Protein AF-A0A137PC54-F1 (afdb_monomer)

Sequence (301 aa):
MGGNGGSGRGGCIQSGTFSGWRVQSANNGCTRRYFARGTTIPSWTAPEILDNYLNQRTRYDDIRQQVESTGHALVHTGIGGNNGDMSFMYSTNDPIFWLHHGFIDYIWWEWQQRHPSAANDYPSNPSNTRLATYNIPVSSTFDTRSSEYCYTYPRWTVNAPRIDASTPPSGALQAAGSPDSATTVNRAQSQGTSASNTPSTTASASESCPTGNADETMGCRKSRRALDVARLAPQVSRFPGFVGPDDRTTSNKIRVPDQVPDSYLQMNNISPAVALENYLQSAIIACKLNLLPNYKPLVNL

pLDDT: mean 81.03, std 22.59, range [24.95, 98.19]

Structure (mmCIF, N/CA/C/O backbone):
data_AF-A0A137PC54-F1
#
_entry.id   AF-A0A137PC54-F1
#
loop_
_atom_site.group_PDB
_atom_site.id
_atom_site.type_symbol
_atom_site.label_atom_id
_atom_site.label_alt_id
_atom_site.label_comp_id
_atom_site.label_asym_id
_atom_site.label_entity_id
_atom_site.label_seq_id
_atom_site.pdbx_PDB_ins_code
_atom_site.Cartn_x
_atom_site.Cartn_y
_atom_site.Cartn_z
_atom_site.occupancy
_atom_site.B_iso_or_equiv
_atom_site.auth_seq_id
_atom_site.auth_comp_id
_atom_site.auth_asym_id
_atom_site.auth_atom_id
_atom_site.pdbx_PDB_model_num
ATOM 1 N N . MET A 1 1 ? -17.701 -7.322 4.445 1.00 88.62 1 MET A N 1
ATOM 2 C CA . MET A 1 1 ? -16.478 -7.365 5.285 1.00 88.62 1 MET A CA 1
ATOM 3 C C . MET A 1 1 ? -16.704 -7.122 6.780 1.00 88.62 1 MET A C 1
ATOM 5 O O . MET A 1 1 ? -15.915 -7.646 7.556 1.00 88.62 1 MET A O 1
ATOM 9 N N . GLY A 1 2 ? -17.711 -6.343 7.206 1.00 89.44 2 GLY A N 1
ATOM 10 C CA . GLY A 1 2 ? -17.845 -5.916 8.612 1.00 89.44 2 GLY A CA 1
ATOM 11 C C . GLY A 1 2 ? -17.038 -4.650 8.918 1.00 89.44 2 GLY A C 1
ATOM 12 O O . GLY A 1 2 ? -16.143 -4.304 8.149 1.00 89.44 2 GLY A O 1
ATOM 13 N N . GLY A 1 3 ? -17.383 -3.945 9.997 1.00 92.00 3 GLY A N 1
ATOM 14 C CA . GLY A 1 3 ? -16.722 -2.698 10.409 1.00 92.00 3 GLY A CA 1
ATOM 15 C C . GLY A 1 3 ? -15.539 -2.914 11.357 1.00 92.00 3 GLY A C 1
ATOM 16 O O . GLY A 1 3 ? -14.929 -3.988 11.369 1.00 92.00 3 GLY A O 1
ATOM 17 N N . ASN A 1 4 ? -15.239 -1.892 12.167 1.00 94.62 4 ASN A N 1
ATOM 18 C CA . ASN A 1 4 ? -14.319 -2.030 13.294 1.00 94.62 4 ASN A CA 1
ATOM 19 C C . ASN A 1 4 ? -14.858 -3.047 14.320 1.00 94.62 4 ASN A C 1
ATOM 21 O O . ASN A 1 4 ? -16.067 -3.281 14.414 1.00 94.62 4 ASN A O 1
ATOM 25 N N . GLY A 1 5 ? -13.960 -3.644 15.098 1.00 93.19 5 GLY A N 1
ATOM 26 C CA . GLY A 1 5 ? -14.308 -4.622 16.119 1.00 93.19 5 GLY A CA 1
ATOM 27 C C . GLY A 1 5 ? -14.960 -4.020 17.366 1.00 93.19 5 GLY A C 1
ATOM 28 O O . GLY A 1 5 ? -14.999 -2.800 17.534 1.00 93.19 5 GLY A O 1
ATOM 29 N N . GLY A 1 6 ? -15.473 -4.883 18.248 1.00 88.12 6 GLY A N 1
ATOM 30 C CA . GLY A 1 6 ? -15.939 -4.514 19.595 1.00 88.12 6 GLY A CA 1
ATOM 31 C C . GLY A 1 6 ? -16.944 -3.361 19.616 1.00 88.12 6 GLY A C 1
ATOM 32 O O . GLY A 1 6 ? -16.731 -2.357 20.293 1.00 88.12 6 GLY A O 1
ATOM 33 N N . SER A 1 7 ? -18.013 -3.471 18.821 1.00 83.31 7 SER A N 1
ATOM 34 C CA . SER A 1 7 ? -19.036 -2.422 18.660 1.00 83.31 7 SER A CA 1
ATOM 35 C C . SER A 1 7 ? -18.467 -1.045 18.272 1.00 83.31 7 SER A C 1
ATOM 37 O O . SER A 1 7 ? -18.984 -0.008 18.680 1.00 83.31 7 SER A O 1
ATOM 39 N N . GLY A 1 8 ? -17.376 -1.025 17.498 1.00 83.06 8 GLY A N 1
ATOM 40 C CA . GLY A 1 8 ? -16.736 0.198 17.010 1.00 83.06 8 GLY A CA 1
ATOM 41 C C . GLY A 1 8 ? -15.581 0.720 17.868 1.00 83.06 8 GLY A C 1
ATOM 42 O O . GLY A 1 8 ? -14.956 1.702 17.480 1.00 83.06 8 GLY A O 1
ATOM 43 N N . ARG A 1 9 ? -15.274 0.081 19.005 1.00 86.69 9 ARG A N 1
ATOM 44 C CA . ARG A 1 9 ? -14.171 0.469 19.913 1.00 86.69 9 ARG A CA 1
ATOM 45 C C . ARG A 1 9 ? -12.913 -0.390 19.754 1.00 86.69 9 ARG A C 1
ATOM 47 O O . ARG A 1 9 ? -11.936 -0.196 20.471 1.00 86.69 9 ARG A O 1
ATOM 54 N N . GLY A 1 10 ? -12.943 -1.319 18.807 1.00 92.62 10 GLY A N 1
ATOM 55 C CA . GLY A 1 10 ? -11.917 -2.321 18.582 1.00 92.62 10 GLY A CA 1
ATOM 56 C C . GLY A 1 10 ? -12.170 -3.612 19.363 1.00 92.62 10 GLY A C 1
ATOM 57 O O . GLY A 1 10 ? -12.802 -3.612 20.418 1.00 92.62 10 GLY A O 1
ATOM 58 N N . GLY A 1 11 ? -11.718 -4.739 18.817 1.00 95.00 11 GLY A N 1
ATOM 59 C CA . GLY A 1 11 ? -11.938 -6.078 19.372 1.00 95.00 11 GLY A CA 1
ATOM 60 C C . GLY A 1 11 ? -12.408 -7.063 18.307 1.00 95.00 11 GLY A C 1
ATOM 61 O O . GLY A 1 11 ? -12.098 -6.889 17.132 1.00 95.00 11 GLY A O 1
ATOM 62 N N . CYS A 1 12 ? -13.161 -8.096 18.697 1.00 95.19 12 CYS A N 1
ATOM 63 C CA . CYS A 1 12 ? -13.694 -9.083 17.751 1.00 95.19 12 CYS A CA 1
ATOM 64 C C . CYS A 1 12 ? -14.548 -8.425 16.656 1.00 95.19 12 CYS A C 1
ATOM 66 O O . CYS A 1 12 ? -15.312 -7.498 16.944 1.00 95.19 12 CYS A O 1
ATOM 68 N N . ILE A 1 13 ? -14.497 -8.955 15.433 1.00 94.50 13 ILE A N 1
ATOM 69 C CA . ILE A 1 13 ? -15.456 -8.605 14.376 1.00 94.50 13 ILE A CA 1
ATOM 70 C C . ILE A 1 13 ? -16.856 -9.088 14.796 1.00 94.50 13 ILE A C 1
ATOM 72 O O . ILE A 1 13 ? -17.077 -10.277 15.017 1.00 94.50 13 ILE A O 1
ATOM 76 N N . GLN A 1 14 ? -17.802 -8.154 14.915 1.00 94.38 14 GLN A N 1
ATOM 77 C CA . GLN A 1 14 ? -19.161 -8.399 15.430 1.00 94.38 14 GLN A CA 1
ATOM 78 C C . GLN A 1 14 ? -20.271 -8.010 14.438 1.00 94.38 14 GLN A C 1
ATOM 80 O O . GLN A 1 14 ? -21.449 -8.027 14.785 1.00 94.38 14 GLN A O 1
ATOM 85 N N . SER A 1 15 ? -19.921 -7.624 13.209 1.00 92.94 15 SER A N 1
ATOM 86 C CA . SER A 1 15 ? -20.884 -7.172 12.200 1.00 92.94 15 SER A CA 1
ATOM 87 C C . SER A 1 15 ? -20.487 -7.592 10.785 1.00 92.94 15 SER A C 1
ATOM 89 O O . SER A 1 15 ? -19.324 -7.882 10.503 1.00 92.94 15 SER A O 1
ATOM 91 N N . GLY A 1 16 ? -21.469 -7.603 9.878 1.00 93.50 16 GLY A N 1
ATOM 92 C CA . GLY A 1 16 ? -21.292 -7.996 8.478 1.00 93.50 16 GLY A CA 1
ATOM 93 C C . GLY A 1 16 ? -21.030 -9.493 8.280 1.00 93.50 16 GLY A C 1
ATOM 94 O O . GLY A 1 16 ? -21.161 -10.295 9.198 1.00 93.50 16 GLY A O 1
ATOM 95 N N . THR A 1 17 ? -20.638 -9.857 7.057 1.00 95.25 17 THR A N 1
ATOM 96 C CA . THR A 1 17 ? -20.467 -11.250 6.594 1.00 95.25 17 THR A CA 1
ATOM 97 C C . THR A 1 17 ? -19.544 -12.108 7.464 1.00 95.25 17 THR A C 1
ATOM 99 O O . THR A 1 17 ? -19.751 -13.308 7.559 1.00 95.25 17 THR A O 1
ATOM 102 N N . PHE A 1 18 ? -18.540 -11.501 8.104 1.00 94.75 18 PHE A N 1
ATOM 103 C CA . PHE A 1 18 ? -17.536 -12.197 8.920 1.00 94.75 18 PHE A CA 1
ATOM 104 C C . PHE A 1 18 ? -17.738 -11.968 10.426 1.00 94.75 18 PHE A C 1
ATOM 106 O O . PHE A 1 18 ? -16.796 -12.068 11.210 1.00 94.75 18 PHE A O 1
ATOM 113 N N . SER A 1 19 ? -18.959 -11.620 10.843 1.00 94.62 19 SER A N 1
ATOM 114 C CA . SER A 1 19 ? -19.301 -11.527 12.263 1.00 94.62 19 SER A CA 1
ATOM 115 C C . SER A 1 19 ? -19.026 -12.855 12.970 1.00 94.62 19 SER A C 1
ATOM 117 O O . SER A 1 19 ? -19.444 -13.912 12.499 1.00 94.62 19 SER A O 1
ATOM 119 N N . GLY A 1 20 ? -18.308 -12.805 14.093 1.00 92.12 20 GLY A N 1
ATOM 120 C CA . GLY A 1 20 ? -17.962 -13.998 14.863 1.00 92.12 20 GLY A CA 1
ATOM 121 C C . GLY A 1 20 ? -16.910 -14.894 14.206 1.00 92.12 20 GLY A C 1
ATOM 122 O O . GLY A 1 20 ? -16.761 -16.032 14.639 1.00 92.12 20 GLY A O 1
ATOM 123 N N . TRP A 1 21 ? -16.178 -14.412 13.194 1.00 93.94 21 TRP A N 1
ATOM 124 C CA . TRP A 1 21 ? -15.091 -15.163 12.564 1.00 93.94 21 TRP A CA 1
ATOM 125 C C . TRP A 1 21 ? -14.005 -15.537 13.581 1.00 93.94 21 TRP A C 1
ATOM 127 O O . TRP A 1 21 ? -13.556 -14.701 14.375 1.00 93.94 21 TRP A O 1
ATOM 137 N N . ARG A 1 22 ? -13.600 -16.810 13.564 1.00 92.25 22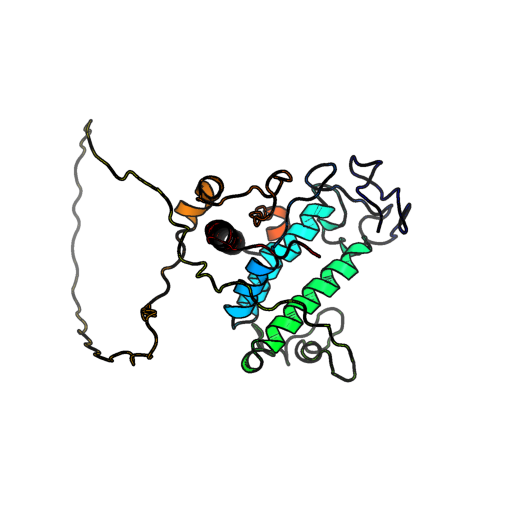 ARG A N 1
ATOM 138 C CA . ARG A 1 22 ? -12.607 -17.377 14.480 1.00 92.25 22 ARG A CA 1
ATOM 139 C C . ARG A 1 22 ? -11.547 -18.133 13.704 1.00 92.25 22 ARG A C 1
ATOM 141 O O . ARG A 1 22 ? -11.840 -18.779 12.704 1.00 92.25 22 ARG A O 1
ATOM 148 N N . VAL A 1 23 ? -10.339 -18.097 14.237 1.00 90.31 23 VAL A N 1
ATOM 149 C CA . VAL A 1 23 ? -9.154 -18.750 13.689 1.00 90.31 23 VAL A CA 1
ATOM 150 C C . VAL A 1 23 ? -8.546 -19.644 14.759 1.00 90.31 23 VAL A C 1
ATOM 152 O O . VAL A 1 23 ? -8.528 -19.294 15.939 1.00 90.31 23 VAL A O 1
ATOM 155 N N . GLN A 1 24 ? -8.083 -20.822 14.347 1.00 84.50 24 GLN A N 1
ATOM 156 C CA . GLN A 1 24 ? -7.480 -21.820 15.241 1.00 84.50 24 GLN A CA 1
ATOM 157 C C . GLN A 1 24 ? -5.943 -21.774 15.237 1.00 84.50 24 GLN A C 1
ATOM 159 O O . GLN A 1 24 ? -5.301 -22.550 15.938 1.00 84.50 24 GLN A O 1
ATOM 164 N N . SER A 1 25 ? -5.356 -20.894 14.426 1.00 80.00 25 SER A N 1
ATOM 165 C CA . SER A 1 25 ? -3.919 -20.764 14.192 1.00 80.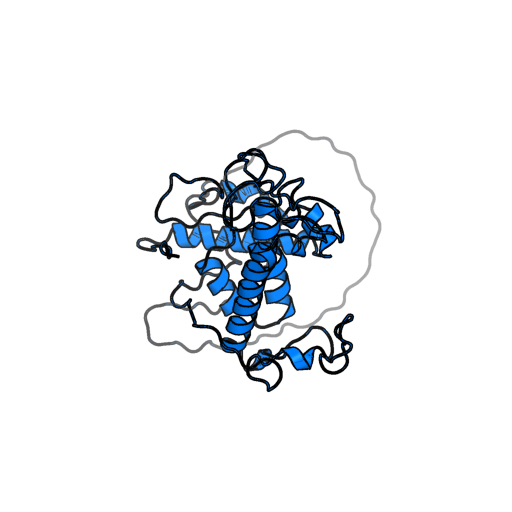00 25 SER A CA 1
ATOM 166 C C . SER A 1 25 ? -3.279 -19.747 15.160 1.00 80.00 25 SER A C 1
ATOM 168 O O . SER A 1 25 ? -3.586 -19.724 16.355 1.00 80.00 25 SER A O 1
ATOM 170 N N . ALA A 1 26 ? -2.346 -18.924 14.670 1.00 78.75 26 ALA A N 1
ATOM 171 C CA . ALA A 1 26 ? -1.710 -17.862 15.440 1.00 78.75 26 ALA A CA 1
ATOM 172 C C . ALA A 1 26 ? -2.759 -16.869 15.973 1.00 78.75 26 ALA A C 1
ATOM 174 O O . ALA A 1 26 ? -3.661 -16.468 15.243 1.00 78.75 26 ALA A O 1
ATOM 175 N N . ASN A 1 27 ? -2.634 -16.470 17.246 1.00 80.31 27 ASN A N 1
ATOM 176 C CA . ASN A 1 27 ? -3.634 -15.670 17.969 1.00 80.31 27 ASN A CA 1
ATOM 177 C C . ASN A 1 27 ? -5.033 -16.327 18.020 1.00 80.31 27 ASN A C 1
ATOM 179 O O . ASN A 1 27 ? -6.039 -15.701 17.689 1.00 80.31 27 ASN A O 1
ATOM 183 N N . ASN A 1 28 ? -5.082 -17.598 18.443 1.00 81.94 28 ASN A N 1
ATOM 184 C CA . ASN A 1 28 ? -6.308 -18.396 18.554 1.00 81.94 28 ASN A CA 1
ATOM 185 C C . ASN A 1 28 ? -7.445 -17.623 19.251 1.00 81.94 28 ASN A C 1
ATOM 187 O O . ASN A 1 28 ? -7.301 -17.130 20.375 1.00 81.94 28 ASN A O 1
ATOM 191 N N . GLY A 1 29 ? -8.589 -17.515 18.577 1.00 90.31 29 GLY A N 1
ATOM 192 C CA . GLY A 1 29 ? -9.723 -16.740 19.058 1.00 90.31 29 GLY A CA 1
ATOM 193 C C . GLY A 1 29 ? -10.556 -16.146 17.933 1.00 90.31 29 GLY A C 1
ATOM 194 O O . GLY A 1 29 ? -10.597 -16.664 16.821 1.00 90.31 29 GLY A O 1
ATOM 195 N N . CYS A 1 30 ? -11.279 -15.072 18.253 1.00 92.94 30 CYS A N 1
ATOM 196 C CA . CYS A 1 30 ? -11.929 -14.255 17.235 1.00 92.94 30 CYS A CA 1
ATOM 197 C C . CYS A 1 30 ? -10.880 -13.395 16.518 1.00 92.94 30 CYS A C 1
ATOM 199 O O . CYS A 1 30 ? -9.952 -12.898 17.159 1.00 92.94 30 CYS A O 1
ATOM 201 N N . THR A 1 31 ? -11.078 -13.142 15.230 1.00 94.75 31 THR A N 1
ATOM 202 C CA . THR A 1 31 ? -10.292 -12.124 14.524 1.00 94.75 31 THR A CA 1
ATOM 203 C C . THR A 1 31 ? -10.663 -10.741 15.022 1.00 94.75 31 THR A C 1
ATOM 205 O O . THR A 1 31 ? -11.851 -10.423 15.187 1.00 94.75 31 THR A O 1
ATOM 208 N N . ARG A 1 32 ? -9.644 -9.910 15.261 1.00 94.88 32 ARG A N 1
ATOM 209 C CA . ARG A 1 32 ? -9.820 -8.580 15.841 1.00 94.88 32 ARG A CA 1
ATOM 210 C C . ARG A 1 32 ? -9.446 -7.466 14.876 1.00 94.88 32 ARG A C 1
ATOM 212 O O . ARG A 1 32 ? -8.421 -7.529 14.207 1.00 94.88 32 ARG A O 1
ATOM 219 N N . ARG A 1 33 ? -10.245 -6.400 14.882 1.00 96.44 33 ARG A N 1
ATOM 220 C CA . ARG A 1 33 ? -9.940 -5.123 14.220 1.00 96.44 33 ARG A CA 1
ATOM 221 C C . ARG A 1 33 ? -9.892 -4.021 15.259 1.00 96.44 33 ARG A C 1
ATOM 223 O O . ARG A 1 33 ? -10.728 -4.008 16.161 1.00 96.44 33 ARG A O 1
ATOM 230 N N . TYR A 1 34 ? -8.930 -3.120 15.116 1.00 96.31 34 TYR A N 1
ATOM 231 C CA . TYR A 1 34 ? -8.799 -1.915 15.926 1.00 96.31 34 TYR A CA 1
ATOM 232 C C . TYR A 1 34 ? -8.424 -0.785 14.984 1.00 96.31 34 TYR A C 1
ATOM 234 O O . TYR A 1 34 ? -7.252 -0.476 14.828 1.00 96.31 34 TYR A O 1
ATOM 242 N N . PHE A 1 35 ? -9.414 -0.185 14.332 1.00 95.69 35 PHE A N 1
ATOM 243 C CA . PHE A 1 35 ? -9.144 0.918 13.416 1.00 95.69 35 PHE A CA 1
ATOM 244 C C . PHE A 1 35 ? -8.287 1.993 14.096 1.00 95.69 35 PHE A C 1
ATOM 246 O O . PHE A 1 35 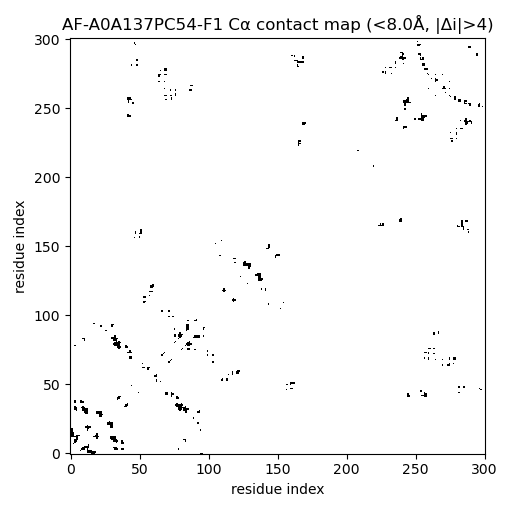? -8.587 2.416 15.216 1.00 95.69 35 PHE A O 1
ATOM 253 N N . ALA A 1 36 ? -7.215 2.425 13.428 1.00 93.50 36 ALA A N 1
ATOM 254 C CA . ALA A 1 36 ? -6.176 3.265 14.027 1.00 93.50 36 ALA A CA 1
ATOM 255 C C . ALA A 1 36 ? -6.694 4.618 14.547 1.00 93.50 36 ALA A C 1
ATOM 257 O O . ALA A 1 36 ? -6.078 5.217 15.428 1.00 93.50 36 ALA A O 1
ATOM 258 N N . ARG A 1 37 ? -7.845 5.090 14.048 1.00 90.12 37 ARG A N 1
ATOM 259 C CA . ARG A 1 37 ? -8.527 6.310 14.511 1.00 90.12 37 ARG A CA 1
ATOM 260 C C . ARG A 1 37 ? -9.849 6.012 15.227 1.00 90.12 37 ARG A C 1
ATOM 262 O O . ARG A 1 37 ? -10.778 6.815 15.204 1.00 90.12 37 ARG A O 1
ATOM 269 N N . GLY A 1 38 ? -9.953 4.850 15.870 1.00 87.50 38 GLY A N 1
ATOM 270 C CA . GLY A 1 38 ? -11.111 4.440 16.664 1.00 87.50 38 GLY A CA 1
ATOM 271 C C . GLY A 1 38 ? -12.296 4.022 15.799 1.00 87.50 38 GLY A C 1
ATOM 272 O O . GLY A 1 38 ? -12.608 2.842 15.718 1.00 87.50 38 GLY A O 1
ATOM 273 N N . THR A 1 39 ? -12.961 4.960 15.131 1.00 87.00 39 THR A N 1
ATOM 274 C CA . THR A 1 39 ? -14.103 4.663 14.244 1.00 87.00 39 THR A CA 1
ATOM 275 C C . THR A 1 39 ? -13.735 4.683 12.765 1.00 87.00 39 THR A C 1
ATOM 277 O O . THR A 1 39 ? -14.484 4.157 11.942 1.00 87.00 39 THR A O 1
ATOM 280 N N . THR A 1 40 ? -12.579 5.247 12.420 1.00 89.56 40 THR A N 1
ATOM 281 C CA . THR A 1 40 ? -12.098 5.384 11.043 1.00 89.56 40 THR A CA 1
ATOM 282 C C . THR A 1 40 ? -10.651 4.923 10.909 1.00 89.56 40 THR A C 1
ATOM 284 O O . THR A 1 40 ? -9.932 4.729 11.890 1.00 89.56 40 THR A O 1
ATOM 287 N N . ILE A 1 41 ? -10.230 4.734 9.664 1.00 91.81 41 ILE A N 1
ATOM 288 C CA . ILE A 1 41 ? -8.838 4.487 9.288 1.00 91.81 41 ILE A CA 1
ATOM 289 C C . ILE A 1 41 ? -8.264 5.756 8.634 1.00 91.81 41 ILE A C 1
ATOM 291 O O . ILE A 1 41 ? -9.037 6.505 8.013 1.00 91.81 41 ILE A O 1
ATOM 295 N N . PRO A 1 42 ? -6.953 6.030 8.770 1.00 90.38 42 PRO A N 1
ATOM 296 C CA . PRO A 1 42 ? -6.309 7.154 8.096 1.00 90.38 42 PRO A CA 1
ATOM 297 C C . PRO A 1 42 ? -6.294 6.941 6.579 1.00 90.38 42 PRO A C 1
ATOM 299 O O . PRO A 1 42 ? -6.548 5.841 6.086 1.00 90.38 42 PRO A O 1
ATOM 302 N N . SER A 1 43 ? -6.006 7.994 5.813 1.00 89.62 43 SER A N 1
ATOM 303 C CA . SER A 1 43 ? -5.789 7.824 4.375 1.00 89.62 43 SER A CA 1
ATOM 304 C C . SER A 1 43 ? -4.509 7.046 4.093 1.00 89.62 43 SER A C 1
ATOM 306 O O . SER A 1 43 ? -3.448 7.368 4.630 1.00 89.62 43 SER A O 1
ATOM 308 N N . TRP A 1 44 ? -4.603 6.081 3.188 1.00 89.19 44 TRP A N 1
ATOM 309 C CA . TRP A 1 44 ? -3.459 5.414 2.575 1.00 89.19 44 TRP A CA 1
ATOM 310 C C . TRP A 1 44 ? -3.016 6.146 1.296 1.00 89.19 44 TRP A C 1
ATOM 312 O O . TRP A 1 44 ? -3.425 7.278 1.031 1.00 89.19 44 TRP A O 1
ATOM 322 N N . THR A 1 45 ? -2.173 5.504 0.490 1.00 89.81 45 THR A N 1
ATOM 323 C CA . THR A 1 45 ? -1.629 6.064 -0.753 1.00 89.81 45 THR A CA 1
ATOM 324 C C . THR A 1 45 ? -2.727 6.407 -1.759 1.00 89.81 45 THR A C 1
ATOM 326 O O . THR A 1 45 ? -3.468 5.533 -2.206 1.00 89.81 45 THR A O 1
ATOM 329 N N . ALA A 1 46 ? -2.815 7.681 -2.145 1.00 89.62 46 ALA A N 1
ATOM 330 C CA . ALA A 1 46 ? -3.730 8.113 -3.194 1.00 89.62 46 ALA A CA 1
ATOM 331 C C . ALA A 1 46 ? -3.325 7.537 -4.567 1.00 89.62 46 ALA A C 1
ATOM 333 O O . ALA A 1 46 ? -2.122 7.391 -4.826 1.00 89.62 46 ALA A O 1
ATOM 334 N N . PRO A 1 47 ? -4.291 7.255 -5.462 1.00 88.44 47 PRO A N 1
ATOM 335 C CA . PRO A 1 47 ? -4.034 6.749 -6.810 1.00 88.44 47 PRO A CA 1
ATOM 336 C C . PRO A 1 47 ? -2.951 7.503 -7.576 1.00 88.44 47 PRO A C 1
ATOM 338 O O . PRO A 1 47 ? -2.147 6.902 -8.276 1.00 88.44 47 PRO A O 1
ATOM 341 N N . GLU A 1 48 ? -2.901 8.820 -7.427 1.00 88.06 48 GLU A N 1
ATOM 342 C CA . GLU A 1 48 ? -2.022 9.687 -8.207 1.00 88.06 48 GLU A CA 1
ATOM 343 C C . GLU A 1 48 ? -0.596 9.706 -7.666 1.00 88.06 48 GLU A C 1
ATOM 345 O O . GLU A 1 48 ? 0.362 9.840 -8.428 1.00 88.06 48 GLU A O 1
ATOM 350 N N . ILE A 1 49 ? -0.444 9.492 -6.358 1.00 89.94 49 ILE A N 1
ATOM 351 C CA . ILE A 1 49 ? 0.856 9.243 -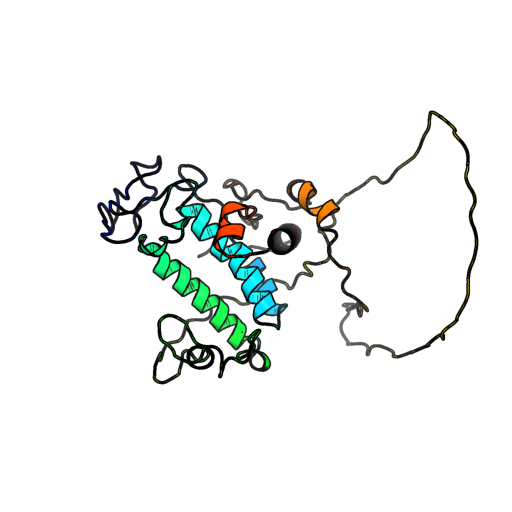5.734 1.00 89.94 49 ILE A CA 1
ATOM 352 C C . ILE A 1 49 ? 1.390 7.889 -6.217 1.00 89.94 49 ILE A C 1
ATOM 354 O O . ILE A 1 49 ? 2.539 7.785 -6.644 1.00 89.94 49 ILE A O 1
ATOM 358 N N . LEU A 1 50 ? 0.541 6.859 -6.204 1.00 90.00 50 LEU A N 1
ATOM 359 C CA . LEU A 1 50 ? 0.901 5.525 -6.673 1.00 90.00 50 LEU A CA 1
ATOM 360 C C . LEU A 1 50 ? 1.258 5.516 -8.168 1.00 90.00 50 LEU A C 1
ATOM 362 O O . LEU A 1 50 ? 2.277 4.944 -8.546 1.00 90.00 50 LEU A O 1
ATOM 366 N N . ASP A 1 51 ? 0.474 6.192 -9.009 1.00 89.38 51 ASP A N 1
ATOM 367 C CA . ASP A 1 51 ? 0.742 6.331 -10.443 1.00 89.38 51 ASP A CA 1
ATOM 368 C C . ASP A 1 51 ? 2.100 6.997 -10.705 1.00 89.38 51 ASP A C 1
ATOM 370 O O . ASP A 1 51 ? 2.868 6.559 -11.566 1.00 89.38 51 ASP A O 1
ATOM 374 N N . ASN A 1 52 ? 2.442 8.016 -9.913 1.00 89.12 52 ASN A N 1
ATOM 375 C CA . ASN A 1 52 ? 3.743 8.664 -9.983 1.00 89.12 52 ASN A CA 1
ATOM 376 C C . ASN A 1 52 ? 4.891 7.679 -9.708 1.00 89.12 52 ASN A C 1
ATOM 378 O O . ASN A 1 52 ? 5.859 7.639 -10.471 1.00 89.12 52 ASN A O 1
ATOM 382 N N . TYR A 1 53 ? 4.762 6.846 -8.673 1.00 89.38 53 TYR A N 1
ATOM 383 C CA . TYR A 1 53 ? 5.757 5.829 -8.332 1.00 89.38 53 TYR A CA 1
ATOM 384 C C . TYR A 1 53 ? 5.880 4.741 -9.387 1.00 89.38 53 TYR A C 1
ATOM 386 O O . TYR A 1 53 ? 6.993 4.453 -9.836 1.00 89.38 53 TYR A O 1
ATOM 394 N N . LEU A 1 54 ? 4.744 4.209 -9.841 1.00 90.38 54 LEU A N 1
ATOM 395 C CA . LEU A 1 54 ? 4.678 3.220 -10.910 1.00 90.38 54 LEU A CA 1
ATOM 396 C C . LEU A 1 54 ? 5.354 3.716 -12.189 1.00 90.38 54 LEU A C 1
ATOM 398 O O . LEU A 1 54 ? 5.912 2.918 -12.926 1.00 90.38 54 LEU A O 1
ATOM 402 N N . ASN A 1 55 ? 5.346 5.023 -12.454 1.00 88.19 55 ASN A N 1
ATOM 403 C CA . ASN A 1 55 ? 5.953 5.614 -13.645 1.00 88.19 55 ASN A CA 1
ATOM 404 C C . ASN A 1 55 ? 7.447 5.952 -13.515 1.00 88.19 55 ASN A C 1
ATOM 406 O O . ASN A 1 55 ? 8.119 6.097 -14.538 1.00 88.19 55 ASN A O 1
ATOM 410 N N . GLN A 1 56 ? 7.961 6.153 -12.298 1.00 84.12 56 GLN A N 1
ATOM 411 C CA . GLN A 1 56 ? 9.324 6.656 -12.071 1.00 84.12 56 GLN A CA 1
ATOM 412 C C . GLN A 1 56 ? 10.327 5.588 -11.639 1.00 84.12 56 GLN A C 1
ATOM 414 O O . GLN A 1 56 ? 11.528 5.783 -11.839 1.00 84.12 56 GLN A O 1
ATOM 419 N N . ARG A 1 57 ? 9.863 4.503 -11.013 1.00 83.88 57 ARG A N 1
ATOM 420 C CA . ARG A 1 57 ? 10.722 3.445 -10.476 1.00 83.88 57 ARG A CA 1
ATOM 421 C C . ARG A 1 57 ? 10.840 2.315 -11.494 1.00 83.88 57 ARG A C 1
ATOM 423 O O . ARG A 1 57 ? 9.850 1.663 -11.801 1.00 83.88 57 ARG A O 1
ATOM 430 N N . THR A 1 58 ? 12.042 2.083 -12.014 1.00 88.56 58 THR A N 1
ATOM 431 C CA . THR A 1 58 ? 12.310 1.043 -13.026 1.00 88.56 58 THR A CA 1
ATOM 432 C C . THR A 1 58 ? 12.997 -0.196 -12.455 1.00 88.56 58 THR A C 1
ATOM 434 O O . THR A 1 58 ? 13.223 -1.147 -13.192 1.00 88.56 58 THR A O 1
ATOM 437 N N . ARG A 1 59 ? 13.330 -0.196 -11.159 1.00 94.31 59 ARG A N 1
ATOM 438 C CA . ARG A 1 59 ? 13.874 -1.353 -10.442 1.00 94.31 59 ARG A CA 1
ATOM 439 C C . ARG A 1 59 ? 12.814 -1.932 -9.518 1.00 94.31 59 ARG A C 1
ATOM 441 O O . ARG A 1 59 ? 12.121 -1.173 -8.836 1.00 94.31 59 ARG A O 1
ATOM 448 N N . TYR A 1 60 ? 12.738 -3.256 -9.451 1.00 94.38 60 TYR A N 1
ATOM 449 C CA . TYR A 1 60 ? 11.803 -3.976 -8.592 1.00 94.38 60 TYR A CA 1
ATOM 450 C C . TYR A 1 60 ? 11.970 -3.579 -7.125 1.00 94.38 60 TYR A C 1
ATOM 452 O O . TYR A 1 60 ? 10.989 -3.298 -6.444 1.00 94.38 60 TYR A O 1
ATOM 460 N N . ASP A 1 61 ? 13.208 -3.502 -6.630 1.00 93.12 61 ASP A N 1
ATOM 461 C CA . ASP A 1 61 ? 13.423 -3.208 -5.211 1.00 93.12 61 ASP A CA 1
ATOM 462 C C . ASP A 1 61 ? 12.979 -1.786 -4.829 1.00 93.12 61 ASP A C 1
ATOM 464 O O . ASP A 1 61 ? 12.471 -1.580 -3.729 1.00 93.12 61 ASP A O 1
ATOM 468 N N . ASP A 1 62 ? 13.070 -0.825 -5.755 1.00 92.44 62 ASP A N 1
ATOM 469 C CA . ASP A 1 62 ? 12.599 0.543 -5.522 1.00 92.44 62 ASP A CA 1
ATOM 470 C C . ASP A 1 62 ? 11.067 0.592 -5.395 1.00 92.44 62 ASP A C 1
ATOM 472 O O . ASP A 1 62 ? 10.540 1.226 -4.478 1.00 92.44 62 ASP A O 1
ATOM 476 N N . ILE A 1 63 ? 10.337 -0.070 -6.307 1.00 93.31 63 ILE A N 1
ATOM 477 C CA . ILE A 1 63 ? 8.867 -0.106 -6.245 1.00 93.31 63 ILE A CA 1
ATOM 478 C C . ILE A 1 63 ? 8.383 -0.961 -5.070 1.00 93.31 63 ILE A C 1
ATOM 480 O O . ILE A 1 63 ? 7.447 -0.558 -4.382 1.00 93.31 63 ILE A O 1
ATOM 484 N N . ARG A 1 64 ? 9.059 -2.078 -4.772 1.00 94.12 64 ARG A N 1
ATOM 485 C CA . ARG A 1 64 ? 8.773 -2.927 -3.611 1.00 94.12 64 ARG A CA 1
ATOM 486 C C . ARG A 1 64 ? 8.880 -2.115 -2.329 1.00 94.12 64 ARG A C 1
ATOM 488 O O . ARG A 1 64 ? 7.904 -2.024 -1.597 1.00 94.12 64 ARG A O 1
ATOM 495 N N . GLN A 1 65 ? 10.029 -1.485 -2.068 1.00 92.56 65 GLN A N 1
ATOM 496 C CA . GLN A 1 65 ? 10.226 -0.684 -0.855 1.00 92.56 65 GLN A CA 1
ATOM 497 C C . GLN A 1 65 ? 9.175 0.430 -0.732 1.00 92.56 65 GLN A C 1
ATOM 499 O O . GLN A 1 65 ? 8.644 0.653 0.355 1.00 92.56 65 GLN A O 1
ATOM 504 N N . GLN A 1 66 ? 8.835 1.086 -1.845 1.00 92.75 66 GLN A N 1
ATOM 505 C CA . GLN A 1 66 ? 7.822 2.136 -1.885 1.00 92.75 66 GLN A CA 1
ATOM 506 C C . GLN A 1 66 ? 6.415 1.630 -1.542 1.00 92.75 66 GLN A C 1
ATOM 508 O O . GLN A 1 66 ? 5.719 2.263 -0.746 1.00 92.75 66 GLN A O 1
ATOM 513 N N . VAL A 1 67 ? 5.969 0.525 -2.141 1.00 94.62 67 VAL A N 1
ATOM 514 C CA . VAL A 1 67 ? 4.632 -0.045 -1.903 1.00 94.62 67 VAL A CA 1
ATOM 515 C C . VAL A 1 67 ? 4.533 -0.600 -0.482 1.00 94.62 67 VAL A C 1
ATOM 517 O O . VAL A 1 67 ? 3.568 -0.299 0.225 1.00 94.62 67 VAL A O 1
ATOM 520 N N . GLU A 1 68 ? 5.567 -1.321 -0.044 1.00 94.88 68 GLU A N 1
ATOM 521 C CA . GLU A 1 68 ? 5.674 -1.931 1.282 1.00 94.88 68 GLU A CA 1
ATOM 522 C C . GLU A 1 68 ? 5.595 -0.895 2.406 1.00 94.88 68 GLU A C 1
ATOM 524 O O . GLU A 1 68 ? 4.843 -1.072 3.362 1.00 94.88 68 GLU A O 1
ATOM 529 N N . SER A 1 69 ? 6.310 0.228 2.275 1.00 92.94 69 SER A N 1
ATOM 530 C CA . SER A 1 69 ? 6.335 1.289 3.287 1.00 92.94 69 SER A CA 1
ATOM 531 C C . SER A 1 69 ? 5.250 2.356 3.099 1.00 92.94 69 SER A C 1
ATOM 533 O O . SER A 1 69 ? 5.348 3.424 3.703 1.00 92.94 69 SER A O 1
ATOM 535 N N . THR A 1 70 ? 4.263 2.136 2.224 1.00 91.19 70 THR A N 1
ATOM 536 C CA . THR A 1 70 ? 3.128 3.057 2.051 1.00 91.19 70 THR A CA 1
ATOM 537 C C . THR A 1 70 ? 1.804 2.304 2.009 1.00 91.19 70 THR A C 1
ATOM 539 O O . THR A 1 70 ? 1.261 1.980 3.059 1.00 91.19 70 THR A O 1
ATOM 542 N N . GLY A 1 71 ? 1.268 2.011 0.824 1.00 91.12 71 GLY A N 1
ATOM 543 C CA . GLY A 1 71 ? -0.079 1.474 0.647 1.00 91.12 71 GLY A CA 1
ATOM 544 C C . GLY A 1 71 ? -0.283 0.127 1.334 1.00 91.12 71 GLY A C 1
ATOM 545 O O . GLY A 1 71 ? -1.364 -0.110 1.863 1.00 91.12 71 GLY A O 1
ATOM 546 N N . HIS A 1 72 ? 0.753 -0.713 1.389 1.00 96.69 72 HIS A N 1
ATOM 547 C CA . HIS A 1 72 ? 0.7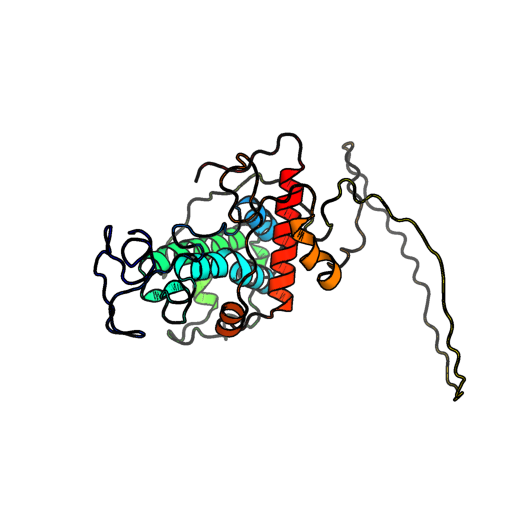23 -1.970 2.134 1.00 96.69 72 HIS A CA 1
ATOM 548 C C . HIS A 1 72 ? 0.646 -1.713 3.648 1.00 96.69 72 HIS A C 1
ATOM 550 O O . HIS A 1 72 ? -0.370 -1.981 4.294 1.00 96.69 72 HIS A O 1
ATOM 556 N N . ALA A 1 73 ? 1.677 -1.075 4.208 1.00 95.69 73 ALA A N 1
ATOM 557 C CA . ALA A 1 73 ? 1.756 -0.789 5.637 1.00 95.69 73 ALA A CA 1
ATOM 558 C C . ALA A 1 73 ? 0.566 -0.003 6.200 1.00 95.69 73 ALA A C 1
ATOM 560 O O . ALA A 1 73 ? 0.078 -0.305 7.291 1.00 95.69 73 ALA A O 1
ATOM 561 N N . LEU A 1 74 ? 0.090 1.016 5.485 1.00 95.12 74 LEU A N 1
ATOM 562 C CA . LEU A 1 74 ? -0.962 1.910 5.972 1.00 95.12 74 LEU A CA 1
ATOM 563 C C . LEU A 1 74 ? -2.335 1.239 6.007 1.00 95.12 74 LEU A C 1
ATOM 565 O O . LEU A 1 74 ? -3.148 1.574 6.864 1.00 95.12 74 LEU A O 1
ATOM 569 N N . VAL A 1 75 ? -2.598 0.266 5.132 1.00 96.50 75 VAL A N 1
ATOM 570 C CA . VAL A 1 75 ? -3.828 -0.535 5.205 1.00 96.50 75 VAL A CA 1
ATOM 571 C C . VAL A 1 75 ? -3.751 -1.504 6.383 1.00 96.50 75 VAL A C 1
ATOM 573 O O . VAL A 1 75 ? -4.683 -1.555 7.190 1.00 96.50 75 VAL A O 1
ATOM 576 N N . HIS A 1 76 ? -2.627 -2.215 6.522 1.00 97.81 76 HIS A N 1
ATOM 577 C CA . HIS A 1 76 ? -2.382 -3.124 7.641 1.00 97.81 76 HIS A CA 1
ATOM 578 C C . HIS A 1 76 ? -2.551 -2.428 8.992 1.00 97.81 76 HIS A C 1
ATOM 580 O O . HIS A 1 76 ? -3.398 -2.811 9.804 1.00 97.81 76 HIS A O 1
ATOM 586 N N . THR A 1 77 ? -1.805 -1.347 9.196 1.00 96.06 77 THR A N 1
ATOM 587 C CA . THR A 1 77 ? -1.822 -0.578 10.445 1.00 96.06 77 THR A CA 1
ATOM 588 C C . THR A 1 77 ? -3.089 0.253 10.607 1.00 96.06 77 THR A C 1
ATOM 590 O O . THR A 1 77 ? -3.555 0.434 11.728 1.00 96.06 77 THR A O 1
ATOM 593 N N . GLY A 1 78 ? -3.713 0.701 9.517 1.00 95.94 78 GLY A N 1
ATOM 594 C CA . GLY A 1 78 ? -4.984 1.417 9.557 1.00 95.94 78 GLY A CA 1
ATOM 595 C C . GLY A 1 78 ? -6.128 0.550 10.081 1.00 95.94 78 GLY A C 1
ATOM 596 O O . GLY A 1 78 ? -6.890 1.002 10.934 1.00 95.94 78 GLY A O 1
ATOM 597 N N . ILE A 1 79 ? -6.235 -0.698 9.615 1.00 96.94 79 ILE A N 1
ATOM 598 C CA . ILE A 1 79 ? -7.286 -1.644 10.029 1.00 96.94 79 ILE A CA 1
ATOM 599 C C . ILE A 1 79 ? -6.951 -2.308 11.370 1.00 96.94 79 ILE A C 1
ATOM 601 O O . ILE A 1 79 ? -7.830 -2.491 12.221 1.00 96.94 79 ILE A O 1
ATOM 605 N N . GLY A 1 80 ? -5.693 -2.710 11.543 1.00 96.00 80 GLY A N 1
ATOM 606 C CA . GLY A 1 80 ? -5.234 -3.435 12.720 1.00 96.00 80 GLY A CA 1
ATOM 607 C C . GLY A 1 80 ? -4.968 -2.532 13.918 1.00 96.00 80 GLY A C 1
ATOM 608 O O . GLY A 1 80 ? -5.134 -2.980 15.047 1.00 96.00 80 GLY A O 1
ATOM 609 N N . GLY A 1 81 ? -4.583 -1.271 13.708 1.00 94.81 81 GLY A N 1
ATOM 610 C CA . GLY A 1 81 ? -4.180 -0.347 14.769 1.00 94.81 81 GLY A CA 1
ATOM 611 C C . GLY A 1 81 ? -3.242 -1.009 15.771 1.00 94.81 81 GLY A C 1
ATOM 612 O O . GLY A 1 81 ? -2.340 -1.752 15.393 1.00 94.81 81 GLY A O 1
ATOM 613 N N . ASN A 1 82 ? -3.470 -0.771 17.060 1.00 91.38 82 ASN A N 1
ATOM 614 C CA . ASN A 1 82 ? -2.543 -1.239 18.091 1.00 91.38 82 ASN A CA 1
ATOM 615 C C . ASN A 1 82 ? -2.695 -2.728 18.444 1.00 91.38 82 ASN A C 1
ATOM 617 O O . ASN A 1 82 ? -1.748 -3.308 18.958 1.00 91.38 82 ASN A O 1
ATOM 621 N N . ASN A 1 83 ? -3.870 -3.334 18.229 1.00 93.00 83 ASN A N 1
ATOM 622 C CA . ASN A 1 83 ? -4.221 -4.642 18.815 1.00 93.00 83 ASN A CA 1
ATOM 623 C C . ASN A 1 83 ? -5.021 -5.571 17.880 1.00 93.00 83 ASN A C 1
ATOM 625 O O . ASN A 1 83 ? -5.534 -6.603 18.313 1.00 93.00 83 ASN A O 1
ATOM 629 N N . GLY A 1 84 ? -5.209 -5.186 16.622 1.00 94.94 84 GLY A N 1
ATOM 630 C CA . GLY A 1 84 ? -5.951 -5.948 15.623 1.00 94.94 84 GLY A CA 1
ATOM 631 C C . GLY A 1 84 ? -5.029 -6.779 14.748 1.00 94.94 84 GLY A C 1
ATOM 632 O O . GLY A 1 84 ? -3.891 -6.395 14.489 1.00 94.94 84 GLY A O 1
ATOM 633 N N . ASP A 1 85 ? -5.550 -7.899 14.259 1.00 95.75 85 ASP A N 1
ATOM 634 C CA . ASP A 1 85 ? -4.772 -8.941 13.593 1.00 95.75 85 ASP A CA 1
ATOM 635 C C . ASP A 1 85 ? -4.007 -8.412 12.372 1.00 95.75 85 ASP A C 1
ATOM 637 O O . ASP A 1 85 ? -2.852 -8.778 12.171 1.00 95.75 85 ASP A O 1
ATOM 641 N N . MET A 1 86 ? -4.600 -7.475 11.618 1.00 96.56 86 MET A N 1
ATOM 642 C CA . MET A 1 86 ? -3.976 -6.852 10.443 1.00 96.56 86 MET A CA 1
ATOM 643 C C . MET A 1 86 ? -2.641 -6.139 10.727 1.00 96.56 86 MET A C 1
ATOM 645 O O . MET A 1 86 ? -1.879 -5.951 9.786 1.00 96.56 86 MET A O 1
ATOM 649 N N . SER A 1 87 ? -2.311 -5.787 11.974 1.00 95.88 87 SER A N 1
ATOM 650 C CA . SER A 1 87 ? -1.037 -5.131 12.321 1.00 95.88 87 SER A CA 1
ATOM 651 C C . SER A 1 87 ? 0.103 -6.098 12.664 1.00 95.88 87 SER A C 1
ATOM 653 O O . SER A 1 87 ? 1.215 -5.644 12.930 1.00 95.88 87 SER A O 1
ATOM 655 N N . PHE A 1 88 ? -0.147 -7.411 12.691 1.00 93.38 88 PHE A N 1
ATOM 656 C CA . PHE A 1 88 ? 0.812 -8.414 13.165 1.00 93.38 88 PHE A CA 1
ATOM 657 C C . PHE A 1 88 ? 1.115 -9.481 12.103 1.00 93.38 88 PHE A C 1
ATOM 659 O O . PHE A 1 88 ? 0.476 -9.549 11.056 1.00 93.38 88 PHE A O 1
ATOM 666 N N . MET A 1 89 ? 2.054 -10.385 12.409 1.00 91.38 89 MET A N 1
ATOM 667 C CA . MET A 1 89 ? 2.459 -11.507 11.539 1.00 91.38 89 MET A CA 1
ATOM 668 C C . MET A 1 89 ? 1.344 -12.531 11.252 1.00 91.38 89 MET A C 1
ATOM 670 O O . MET A 1 89 ? 1.541 -13.466 10.482 1.00 91.38 89 MET A O 1
ATOM 674 N N . TYR A 1 90 ? 0.185 -12.376 11.886 1.00 93.50 90 TYR A N 1
ATOM 675 C CA . TYR A 1 90 ? -1.011 -13.191 11.689 1.00 93.50 90 TYR A CA 1
ATOM 676 C C . TYR A 1 90 ? -2.149 -12.390 11.036 1.00 93.50 90 TYR A C 1
ATOM 678 O O . TYR A 1 90 ? -3.323 -12.702 11.216 1.00 93.50 90 TYR A O 1
ATOM 686 N N . SER A 1 91 ? -1.813 -11.359 10.256 1.00 95.94 91 SER A N 1
ATOM 687 C CA . SER A 1 91 ? -2.766 -10.528 9.506 1.00 95.94 91 SER A CA 1
ATOM 688 C C . SER A 1 91 ? -3.683 -11.325 8.577 1.00 95.94 91 SER A C 1
ATOM 690 O O . SER A 1 91 ? -4.841 -10.953 8.399 1.00 95.94 91 SER A O 1
ATOM 692 N N . THR A 1 92 ? -3.220 -12.475 8.084 1.00 95.19 92 THR A N 1
ATOM 693 C CA . THR A 1 92 ? -3.999 -13.451 7.301 1.00 95.19 92 THR A CA 1
ATOM 694 C C . THR A 1 92 ? -5.237 -13.991 8.021 1.00 95.19 92 THR A C 1
ATOM 696 O O . THR A 1 92 ? -6.134 -14.523 7.364 1.00 95.19 92 THR A O 1
ATOM 699 N N . ASN A 1 93 ? -5.325 -13.844 9.348 1.00 95.44 93 ASN A N 1
ATOM 700 C CA . ASN A 1 93 ? -6.520 -14.189 10.113 1.00 95.44 93 ASN A CA 1
ATOM 701 C C . ASN A 1 93 ? -7.735 -13.342 9.710 1.00 95.44 93 ASN A C 1
ATOM 703 O O . ASN A 1 93 ? -8.867 -13.817 9.817 1.00 95.44 93 ASN A O 1
ATOM 707 N N . ASP A 1 94 ? -7.519 -12.097 9.273 1.00 96.44 94 ASP A N 1
ATOM 708 C CA . ASP A 1 94 ? -8.584 -11.216 8.809 1.00 96.44 94 ASP A CA 1
ATOM 709 C C . ASP A 1 94 ? -8.884 -11.462 7.323 1.00 96.44 94 ASP A C 1
ATOM 711 O O . ASP A 1 94 ? -8.010 -11.249 6.484 1.00 96.44 94 ASP A O 1
ATOM 715 N N . PRO A 1 95 ? -10.123 -11.834 6.943 1.00 95.25 95 PRO A N 1
ATOM 716 C CA . PRO A 1 95 ? -10.476 -12.065 5.543 1.00 95.25 95 PRO A CA 1
ATOM 717 C C . PRO A 1 95 ? -10.194 -10.883 4.599 1.00 95.25 95 PRO A C 1
ATOM 719 O O . PRO A 1 95 ? -10.065 -11.091 3.394 1.00 95.25 95 PRO A O 1
ATOM 722 N N . ILE A 1 96 ? -10.093 -9.646 5.108 1.00 96.69 96 ILE A N 1
ATOM 723 C CA . ILE A 1 96 ? -9.737 -8.478 4.283 1.00 96.69 96 ILE A CA 1
ATOM 724 C C . ILE A 1 96 ? -8.291 -8.508 3.780 1.00 96.69 96 ILE A C 1
ATOM 726 O O . ILE A 1 96 ? -8.004 -7.876 2.764 1.00 96.69 96 ILE A O 1
ATOM 730 N N . PHE A 1 97 ? -7.414 -9.276 4.432 1.00 97.62 97 PHE A N 1
ATOM 731 C CA . PHE A 1 97 ? -6.029 -9.494 4.023 1.00 97.62 97 PHE A CA 1
ATOM 732 C C . PHE A 1 97 ? -5.928 -9.882 2.546 1.00 97.62 97 PHE A C 1
ATOM 734 O O . PHE A 1 97 ? -5.150 -9.302 1.795 1.00 97.62 97 PHE A O 1
ATOM 741 N N . TRP A 1 98 ? -6.765 -10.821 2.105 1.00 97.44 98 TRP A N 1
ATOM 742 C CA . TRP A 1 98 ? -6.709 -11.358 0.746 1.00 97.44 98 TRP A CA 1
ATOM 743 C C . TRP A 1 98 ? -7.144 -10.339 -0.308 1.00 97.44 98 TRP A C 1
ATOM 745 O O . TRP A 1 98 ? -6.564 -10.288 -1.388 1.00 97.44 98 TRP A O 1
ATOM 755 N N . LEU A 1 99 ? -8.114 -9.477 0.016 1.00 96.75 99 LEU A N 1
ATOM 756 C CA . LEU A 1 99 ? -8.499 -8.368 -0.863 1.00 9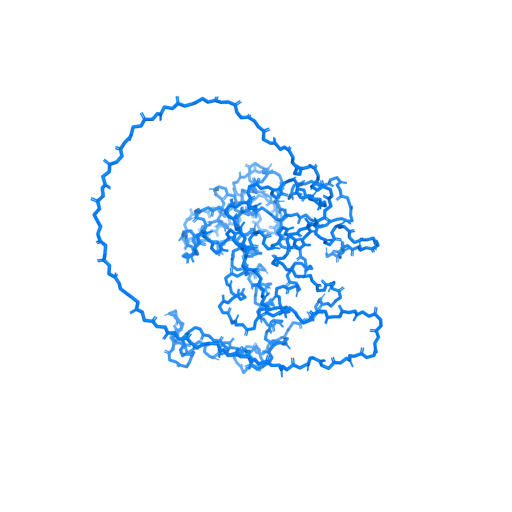6.75 99 LEU A CA 1
ATOM 757 C C . LEU A 1 99 ? -7.389 -7.319 -0.940 1.00 96.75 99 LEU A C 1
ATOM 759 O O . LEU A 1 99 ? -7.091 -6.813 -2.020 1.00 96.75 99 LEU A O 1
ATOM 763 N N . HIS A 1 100 ? -6.761 -7.019 0.197 1.00 97.19 100 HIS A N 1
ATOM 764 C CA . HIS A 1 100 ? -5.634 -6.102 0.246 1.00 97.19 100 HIS A CA 1
ATOM 765 C C . HIS A 1 100 ? -4.460 -6.611 -0.600 1.00 97.19 100 HIS A C 1
ATOM 767 O O . HIS A 1 100 ? -4.000 -5.893 -1.485 1.00 97.19 100 HIS A O 1
ATOM 773 N N . HIS A 1 101 ? -4.031 -7.860 -0.405 1.00 98.19 101 HIS A N 1
ATOM 774 C CA . HIS A 1 101 ? -2.928 -8.443 -1.168 1.00 98.19 101 HIS A CA 1
ATOM 775 C C . HIS A 1 101 ? -3.270 -8.703 -2.635 1.00 98.19 101 HIS A C 1
ATOM 777 O O . HIS A 1 101 ? -2.382 -8.591 -3.470 1.00 98.19 101 HIS A O 1
ATOM 783 N N . GLY A 1 102 ? -4.539 -8.943 -2.981 1.00 97.50 102 GLY A N 1
ATOM 784 C CA . GLY A 1 102 ? -4.972 -8.938 -4.380 1.00 97.50 102 GLY A CA 1
ATOM 785 C C . GLY A 1 102 ? -4.759 -7.575 -5.048 1.00 97.50 102 GLY A C 1
ATOM 786 O O . GLY A 1 102 ? -4.402 -7.507 -6.220 1.00 97.50 102 GLY A O 1
ATOM 787 N N . PHE A 1 103 ? -4.914 -6.477 -4.302 1.00 95.25 103 PHE A N 1
ATOM 788 C CA . PHE A 1 103 ? -4.581 -5.145 -4.803 1.00 95.25 103 PHE A CA 1
ATOM 789 C C . PHE A 1 103 ? -3.068 -4.872 -4.813 1.00 95.25 103 PHE A C 1
ATOM 791 O O . PHE A 1 103 ? -2.585 -4.191 -5.710 1.00 95.25 103 PHE A O 1
ATOM 798 N N . ILE A 1 104 ? -2.295 -5.418 -3.869 1.00 97.00 104 ILE A N 1
ATOM 799 C CA . ILE A 1 104 ? -0.824 -5.346 -3.928 1.00 97.00 104 ILE A CA 1
ATOM 800 C C . ILE A 1 104 ? -0.288 -6.088 -5.161 1.00 97.00 104 ILE A C 1
ATOM 802 O O . ILE A 1 104 ? 0.550 -5.541 -5.877 1.00 97.00 104 ILE A O 1
ATOM 806 N N . ASP A 1 105 ? -0.817 -7.276 -5.459 1.00 97.44 105 ASP A N 1
ATOM 807 C CA . ASP A 1 105 ? -0.477 -8.031 -6.669 1.00 97.44 105 ASP A CA 1
ATOM 808 C C . ASP A 1 105 ? -0.847 -7.255 -7.936 1.00 97.44 105 ASP A C 1
ATOM 810 O O . ASP A 1 105 ? -0.023 -7.096 -8.834 1.00 97.44 105 ASP A O 1
ATOM 814 N N . TYR A 1 106 ? -2.038 -6.648 -7.961 1.00 95.25 106 TYR A N 1
ATOM 815 C CA . TYR A 1 106 ? -2.432 -5.734 -9.031 1.00 95.25 106 TYR A CA 1
ATOM 816 C C . TYR A 1 106 ? -1.388 -4.626 -9.270 1.00 95.25 106 TYR A C 1
ATOM 818 O O . TYR A 1 106 ? -1.056 -4.317 -10.416 1.00 95.25 106 TYR A O 1
ATOM 826 N N . ILE A 1 107 ? -0.884 -3.993 -8.203 1.00 94.56 107 ILE A N 1
ATOM 827 C CA . ILE A 1 107 ? 0.093 -2.899 -8.308 1.00 94.56 107 ILE A CA 1
ATOM 828 C C . ILE A 1 107 ? 1.388 -3.404 -8.942 1.00 94.56 107 ILE A C 1
ATOM 830 O O . ILE A 1 107 ? 1.953 -2.732 -9.810 1.00 94.56 107 ILE A O 1
ATOM 834 N N . TRP A 1 108 ? 1.850 -4.582 -8.525 1.00 95.94 108 TRP A N 1
ATOM 835 C CA . TRP A 1 108 ? 3.029 -5.208 -9.105 1.00 95.94 108 TRP A CA 1
ATOM 836 C C . TRP A 1 108 ? 2.811 -5.562 -10.580 1.00 95.94 108 TRP A C 1
ATOM 838 O O . TRP A 1 108 ? 3.633 -5.197 -11.423 1.00 95.94 108 TRP A O 1
ATOM 848 N N . TRP A 1 109 ? 1.666 -6.158 -10.910 1.00 95.62 109 TRP A N 1
ATOM 849 C CA . TRP A 1 109 ? 1.281 -6.463 -12.283 1.00 95.62 109 TRP A CA 1
ATOM 850 C C . TRP A 1 109 ? 1.269 -5.207 -13.169 1.00 95.62 109 TRP A C 1
ATOM 852 O O . TRP A 1 109 ? 1.868 -5.202 -14.246 1.00 95.62 109 TRP A O 1
ATOM 862 N N . GLU A 1 110 ? 0.662 -4.105 -12.714 1.00 93.88 110 GLU A N 1
ATOM 863 C CA . GLU A 1 110 ? 0.673 -2.827 -13.441 1.00 93.88 110 GLU A CA 1
ATOM 864 C C . GLU A 1 110 ? 2.084 -2.284 -13.656 1.00 93.88 110 GLU A C 1
ATOM 866 O O . GLU A 1 110 ? 2.392 -1.777 -14.738 1.00 93.88 110 GLU A O 1
ATOM 871 N N . TRP A 1 111 ? 2.955 -2.394 -12.651 1.00 94.62 111 TRP A N 1
ATOM 872 C CA . TRP A 1 111 ? 4.354 -2.003 -12.785 1.00 94.62 111 TRP A CA 1
ATOM 873 C C . TRP A 1 111 ? 5.052 -2.805 -13.892 1.00 94.62 111 TRP A C 1
ATOM 875 O O . TRP A 1 111 ? 5.688 -2.208 -14.764 1.00 94.62 111 TRP A O 1
ATOM 885 N N . GLN A 1 112 ? 4.858 -4.127 -13.934 1.00 95.31 112 GLN A N 1
ATOM 886 C CA . GLN A 1 112 ? 5.395 -4.976 -15.003 1.00 95.31 112 GLN A CA 1
ATOM 887 C C . GLN A 1 112 ? 4.850 -4.570 -16.381 1.00 95.31 112 GLN A C 1
ATOM 889 O O . GLN A 1 112 ? 5.604 -4.527 -17.353 1.00 95.31 112 GLN A O 1
ATOM 894 N N . GLN A 1 113 ? 3.562 -4.208 -16.474 1.00 92.94 113 GLN A N 1
ATOM 895 C CA . GLN A 1 113 ? 2.969 -3.740 -17.734 1.00 92.94 113 GLN A CA 1
ATOM 896 C C . GLN A 1 113 ? 3.546 -2.393 -18.202 1.00 92.94 113 GLN A C 1
ATOM 898 O O . GLN A 1 113 ? 3.567 -2.120 -19.402 1.00 92.94 113 GLN A O 1
ATOM 903 N N . ARG A 1 114 ? 3.966 -1.522 -17.276 1.00 91.44 114 ARG A N 1
ATOM 904 C CA . ARG A 1 114 ? 4.562 -0.209 -17.585 1.00 91.44 114 ARG A CA 1
ATOM 905 C C . ARG A 1 114 ? 6.051 -0.303 -17.916 1.00 91.44 114 ARG A C 1
ATOM 907 O O . ARG A 1 114 ? 6.545 0.523 -18.680 1.00 91.44 114 ARG A O 1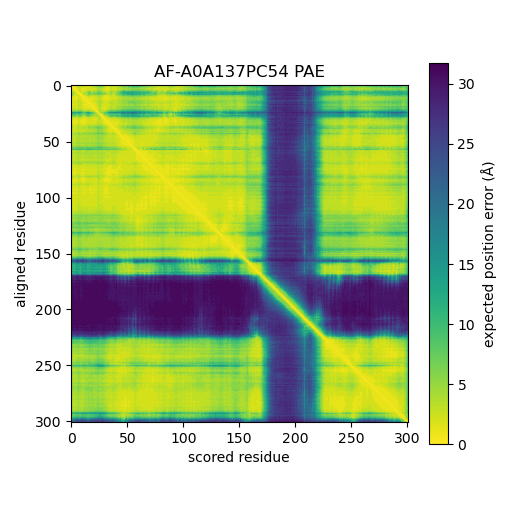
ATOM 914 N N . HIS A 1 115 ? 6.741 -1.312 -17.384 1.00 93.69 115 HIS A N 1
ATOM 915 C CA . HIS A 1 115 ? 8.182 -1.522 -17.553 1.00 93.69 115 HIS A CA 1
ATOM 916 C C . HIS A 1 115 ? 8.489 -2.936 -18.058 1.00 93.69 115 HIS A C 1
ATOM 918 O O . HIS A 1 115 ? 9.131 -3.712 -17.351 1.00 93.69 115 HIS A O 1
ATOM 924 N N . PRO A 1 116 ? 8.092 -3.296 -19.292 1.00 94.50 116 PRO A N 1
ATOM 925 C CA . PRO A 1 116 ? 8.247 -4.661 -19.800 1.00 94.50 116 PRO A CA 1
ATOM 926 C C . PRO A 1 116 ? 9.705 -5.147 -19.803 1.00 94.50 116 PRO A C 1
ATOM 928 O O . PRO A 1 116 ? 9.962 -6.320 -19.555 1.00 94.50 116 PRO A O 1
ATOM 931 N N . SER A 1 117 ? 10.678 -4.251 -20.011 1.00 94.75 117 SER A N 1
ATOM 932 C CA . SER A 1 117 ? 12.108 -4.589 -19.948 1.00 94.75 117 SER A CA 1
ATOM 933 C C . SER A 1 117 ? 12.613 -4.899 -18.534 1.00 94.75 117 SER A C 1
ATOM 935 O O . SER A 1 117 ? 13.668 -5.506 -18.393 1.00 94.75 117 SER A O 1
ATOM 937 N N . ALA A 1 118 ? 11.889 -4.465 -17.500 1.00 94.50 118 ALA A N 1
ATOM 938 C CA . ALA A 1 118 ? 12.208 -4.690 -16.093 1.00 94.50 118 ALA A CA 1
ATOM 939 C C . ALA A 1 118 ? 11.207 -5.632 -15.405 1.00 94.50 118 ALA A C 1
ATOM 941 O O . ALA A 1 118 ? 11.335 -5.876 -14.213 1.00 94.50 118 ALA A O 1
ATOM 942 N N . ALA A 1 119 ? 10.232 -6.194 -16.128 1.00 94.12 119 ALA A N 1
ATOM 943 C CA . ALA A 1 119 ? 9.153 -6.995 -15.543 1.00 94.12 119 ALA A CA 1
ATOM 944 C C . ALA A 1 119 ? 9.644 -8.216 -14.739 1.00 94.12 119 ALA A C 1
ATOM 946 O O . ALA A 1 119 ? 8.944 -8.669 -13.835 1.00 94.12 119 ALA A O 1
ATOM 947 N N . ASN A 1 120 ? 10.852 -8.702 -15.050 1.00 94.56 120 ASN A N 1
ATOM 948 C CA . ASN A 1 120 ? 11.520 -9.815 -14.376 1.00 94.56 120 ASN A CA 1
ATOM 949 C C . ASN A 1 120 ? 12.694 -9.370 -13.477 1.00 94.56 120 ASN A C 1
ATOM 951 O O . ASN A 1 120 ? 13.522 -10.202 -13.101 1.00 94.56 120 ASN A O 1
ATOM 955 N N . ASP A 1 121 ? 12.825 -8.072 -13.186 1.00 95.56 121 ASP A N 1
ATOM 956 C CA . ASP A 1 121 ? 13.862 -7.557 -12.288 1.00 95.56 121 ASP A CA 1
ATOM 957 C C . ASP A 1 121 ? 13.644 -8.079 -10.861 1.00 95.56 121 ASP A C 1
ATOM 959 O O . ASP A 1 121 ? 12.522 -8.119 -10.358 1.00 95.56 121 ASP A O 1
ATOM 963 N N . TYR A 1 122 ? 14.727 -8.489 -10.203 1.00 95.62 122 TYR A N 1
ATOM 964 C CA . TYR A 1 122 ? 14.705 -9.001 -8.836 1.00 95.62 122 TYR A CA 1
ATOM 965 C C . TYR A 1 122 ? 16.092 -8.828 -8.194 1.00 95.62 122 TYR A C 1
ATOM 967 O O . TYR A 1 122 ? 17.095 -8.923 -8.903 1.00 95.62 122 TYR A O 1
ATOM 975 N N . PRO A 1 123 ? 16.206 -8.590 -6.869 1.00 92.75 123 PRO A N 1
ATOM 976 C CA . PRO A 1 123 ? 17.494 -8.264 -6.246 1.00 92.75 123 PRO A CA 1
ATOM 977 C C . PRO A 1 123 ? 18.540 -9.383 -6.345 1.00 92.75 123 PRO A C 1
ATOM 979 O O . PRO A 1 123 ? 19.740 -9.120 -6.375 1.00 92.75 123 PRO A O 1
ATOM 982 N N . SER A 1 124 ? 18.086 -10.634 -6.380 1.00 93.69 124 SER A N 1
ATOM 983 C CA . SER A 1 124 ? 18.905 -11.834 -6.562 1.00 93.69 124 SER A CA 1
ATOM 984 C C . SER A 1 124 ? 18.514 -12.562 -7.847 1.00 93.69 124 SER A C 1
ATOM 986 O O . SER A 1 124 ? 17.532 -12.212 -8.490 1.00 93.69 124 SER A O 1
ATOM 988 N N . ASN A 1 125 ? 19.255 -13.606 -8.234 1.00 95.19 125 ASN A N 1
ATOM 989 C CA . ASN A 1 125 ? 18.895 -14.407 -9.407 1.00 95.19 125 ASN A CA 1
ATOM 990 C C . ASN A 1 125 ? 17.544 -15.128 -9.174 1.00 95.19 125 ASN A C 1
ATOM 992 O O . ASN A 1 125 ? 17.510 -16.084 -8.389 1.00 95.19 125 ASN A O 1
ATOM 996 N N . PRO A 1 126 ? 16.454 -14.741 -9.867 1.00 94.94 126 PRO A N 1
ATOM 997 C CA . PRO A 1 126 ? 15.108 -15.234 -9.569 1.00 94.94 126 PRO A CA 1
ATOM 998 C C . PRO A 1 126 ? 14.897 -16.703 -9.973 1.00 94.94 126 PRO A C 1
ATOM 1000 O O . PRO A 1 126 ? 13.970 -17.343 -9.480 1.00 94.94 126 PRO A O 1
ATOM 1003 N N . SER A 1 127 ? 15.772 -17.268 -10.811 1.00 96.00 127 SER A N 1
ATOM 1004 C CA . SER A 1 127 ? 15.759 -18.695 -11.163 1.00 96.00 127 SER A CA 1
ATOM 1005 C C . SER A 1 127 ? 16.386 -19.579 -10.080 1.00 96.00 127 SER A C 1
ATOM 1007 O O . SER A 1 127 ? 16.050 -20.759 -9.968 1.00 96.00 127 SER A O 1
ATOM 1009 N N . ASN A 1 128 ? 17.285 -19.015 -9.269 1.00 96.12 128 ASN A N 1
ATOM 1010 C CA . ASN A 1 128 ? 17.961 -19.733 -8.187 1.00 96.12 128 ASN A CA 1
ATOM 1011 C C . ASN A 1 128 ? 17.312 -19.467 -6.826 1.00 96.12 128 ASN A C 1
ATOM 1013 O O . ASN A 1 128 ? 17.293 -20.354 -5.973 1.00 96.12 128 ASN A O 1
ATOM 1017 N N . THR A 1 129 ? 16.778 -18.263 -6.610 1.00 96.19 129 THR A N 1
ATOM 1018 C CA . THR A 1 129 ? 16.055 -17.917 -5.385 1.00 96.19 129 THR A CA 1
ATOM 1019 C C . THR A 1 129 ? 14.731 -18.674 -5.319 1.00 96.19 129 THR A C 1
ATOM 1021 O O . THR A 1 129 ? 13.963 -18.681 -6.279 1.00 96.19 129 THR A O 1
ATOM 1024 N N . ARG A 1 130 ? 14.470 -19.326 -4.180 1.00 95.69 130 ARG A N 1
ATOM 1025 C CA . ARG A 1 130 ? 13.295 -20.178 -3.961 1.00 95.69 130 ARG A CA 1
ATOM 1026 C C . ARG A 1 130 ? 12.303 -19.520 -3.010 1.00 95.69 130 ARG A C 1
ATOM 1028 O O . ARG A 1 130 ? 12.706 -18.952 -1.998 1.00 95.69 130 ARG A O 1
ATOM 1035 N N . LEU A 1 131 ? 11.010 -19.662 -3.295 1.00 93.62 131 LEU A N 1
ATOM 1036 C CA . LEU A 1 131 ? 9.955 -19.348 -2.333 1.00 93.62 131 LEU A CA 1
ATOM 1037 C C . LEU A 1 131 ? 9.971 -20.388 -1.211 1.00 93.62 131 LEU A C 1
ATOM 1039 O O . LEU A 1 131 ? 9.740 -21.568 -1.467 1.00 93.62 131 LEU A O 1
ATOM 1043 N N . ALA A 1 132 ? 10.237 -19.950 0.021 1.00 89.38 132 ALA A N 1
ATOM 1044 C CA . ALA A 1 132 ? 10.543 -20.832 1.152 1.00 89.38 132 ALA A CA 1
ATOM 1045 C C . ALA A 1 132 ? 9.485 -21.923 1.401 1.00 89.38 132 ALA A C 1
ATOM 1047 O O . ALA A 1 132 ? 9.839 -23.068 1.660 1.00 89.38 132 ALA A O 1
ATOM 1048 N N . THR A 1 133 ? 8.198 -21.588 1.278 1.00 91.75 133 THR A N 1
ATOM 1049 C CA . THR A 1 133 ? 7.0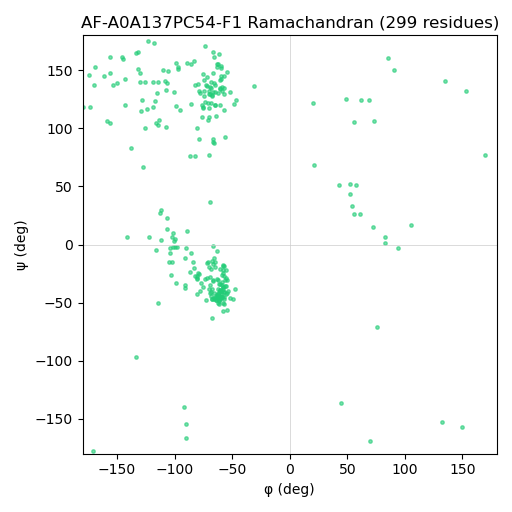90 -22.523 1.539 1.00 91.75 133 THR A CA 1
ATOM 1050 C C . THR A 1 133 ? 6.892 -23.553 0.426 1.00 91.75 133 THR A C 1
ATOM 1052 O O . THR A 1 133 ? 6.555 -24.699 0.700 1.00 91.75 133 THR A O 1
ATOM 1055 N N . TYR A 1 134 ? 7.084 -23.152 -0.832 1.00 92.12 134 TYR A N 1
ATOM 1056 C CA . TYR A 1 134 ? 6.708 -23.956 -2.003 1.00 92.12 134 TYR A CA 1
ATOM 1057 C C . TYR A 1 134 ? 7.905 -24.608 -2.700 1.00 92.12 134 TYR A C 1
ATOM 1059 O O . TYR A 1 134 ? 7.733 -25.503 -3.520 1.00 92.12 134 TYR A O 1
ATOM 1067 N N . ASN A 1 135 ? 9.123 -24.153 -2.393 1.00 95.00 135 ASN A N 1
ATOM 1068 C CA . ASN A 1 135 ? 10.372 -24.581 -3.023 1.00 95.00 135 ASN A CA 1
ATOM 1069 C C . ASN A 1 135 ? 10.408 -24.417 -4.563 1.00 95.00 135 ASN A C 1
ATOM 1071 O O . ASN A 1 135 ? 11.154 -25.093 -5.279 1.00 95.00 135 ASN A O 1
ATOM 1075 N N . ILE A 1 136 ? 9.635 -23.471 -5.095 1.00 94.94 136 ILE A N 1
ATOM 1076 C CA . ILE A 1 136 ? 9.636 -23.102 -6.517 1.00 94.94 136 ILE A CA 1
ATOM 1077 C C . ILE A 1 136 ? 10.522 -21.870 -6.757 1.00 94.94 136 ILE A C 1
ATOM 1079 O O . ILE A 1 136 ? 10.708 -21.077 -5.828 1.00 94.94 136 ILE A O 1
ATOM 1083 N N . PRO A 1 137 ? 11.103 -21.696 -7.961 1.00 96.44 137 PRO A N 1
ATOM 1084 C CA . PRO A 1 137 ? 11.845 -20.483 -8.301 1.00 96.44 137 PRO A CA 1
ATOM 1085 C C . PRO A 1 137 ? 10.950 -19.247 -8.203 1.00 96.44 137 PRO A C 1
ATOM 1087 O O . PRO A 1 137 ? 9.792 -19.302 -8.613 1.00 96.44 137 PRO A O 1
ATOM 1090 N N . VAL A 1 138 ? 11.486 -18.120 -7.735 1.00 95.69 138 VAL A N 1
ATOM 1091 C CA . VAL A 1 138 ? 10.757 -16.837 -7.731 1.00 95.69 138 VAL A CA 1
ATOM 1092 C C . VAL A 1 138 ? 10.323 -16.449 -9.145 1.00 95.69 138 VAL A C 1
ATOM 1094 O O . VAL A 1 138 ? 9.207 -15.983 -9.336 1.00 95.69 138 VAL A O 1
ATOM 1097 N N . SER A 1 139 ? 11.149 -16.728 -10.156 1.00 96.00 139 SER A N 1
ATOM 1098 C CA . SER A 1 139 ? 10.819 -16.446 -11.559 1.00 96.00 139 SER A CA 1
ATOM 1099 C C . SER A 1 139 ? 9.538 -17.126 -12.048 1.00 96.00 139 SER A C 1
ATOM 1101 O O . SER A 1 139 ? 8.931 -16.644 -13.000 1.00 96.00 139 SER A O 1
ATOM 1103 N N . SER A 1 140 ? 9.095 -18.207 -11.396 1.00 95.62 140 SER A N 1
ATOM 1104 C CA . SER A 1 140 ? 7.838 -18.871 -11.753 1.00 95.62 140 SER A CA 1
ATOM 1105 C C . SER A 1 140 ? 6.604 -18.013 -11.480 1.00 95.62 140 SER A C 1
ATOM 1107 O O . SER A 1 140 ? 5.558 -18.314 -12.031 1.00 95.62 140 SER A O 1
ATOM 1109 N N . THR A 1 141 ? 6.702 -16.950 -10.673 1.00 95.06 141 THR A N 1
ATOM 1110 C CA . THR A 1 141 ? 5.554 -16.120 -10.270 1.00 95.06 141 THR A CA 1
ATOM 1111 C C . THR A 1 141 ? 5.455 -14.796 -11.025 1.00 95.06 141 THR A C 1
ATOM 1113 O O . THR A 1 141 ? 4.654 -13.948 -10.652 1.00 95.06 141 THR A O 1
ATOM 1116 N N . PHE A 1 142 ? 6.301 -14.564 -12.032 1.00 95.75 142 PHE A N 1
ATOM 1117 C CA . PHE A 1 142 ? 6.371 -13.265 -12.713 1.00 95.75 142 PHE A CA 1
ATOM 1118 C C . PHE A 1 142 ? 5.323 -13.091 -13.810 1.00 95.75 142 PHE A C 1
ATOM 1120 O O . PHE A 1 142 ? 5.032 -11.957 -14.184 1.00 95.75 142 PHE A O 1
ATOM 1127 N N . ASP A 1 143 ? 4.755 -14.183 -14.323 1.00 95.88 143 ASP A N 1
ATOM 1128 C CA . ASP A 1 143 ? 3.746 -14.133 -15.377 1.00 95.88 143 ASP A CA 1
ATOM 1129 C C . ASP A 1 143 ? 2.387 -14.629 -14.878 1.00 95.88 143 ASP A C 1
ATOM 1131 O O . ASP A 1 143 ? 2.121 -15.825 -14.799 1.00 95.88 143 ASP A O 1
ATOM 1135 N N . THR A 1 144 ? 1.488 -13.681 -14.620 1.00 96.44 144 THR A N 1
ATOM 1136 C CA . THR A 1 144 ? 0.078 -13.945 -14.273 1.00 96.44 144 THR A CA 1
ATOM 1137 C C . THR A 1 144 ? -0.678 -14.771 -15.325 1.00 96.44 144 THR A C 1
ATOM 1139 O O . THR A 1 144 ? -1.712 -15.360 -15.016 1.00 96.44 144 THR A O 1
ATOM 1142 N N . ARG A 1 145 ? -0.181 -14.846 -16.569 1.00 96.25 145 ARG A N 1
ATOM 1143 C CA . ARG A 1 145 ? -0.786 -15.601 -17.678 1.00 96.25 145 ARG A CA 1
ATOM 1144 C C . ARG A 1 145 ? -0.133 -16.960 -17.914 1.00 96.25 145 ARG A C 1
ATOM 1146 O O . ARG A 1 145 ? -0.517 -17.641 -18.866 1.00 96.25 145 ARG A O 1
ATOM 1153 N N . SER A 1 146 ? 0.818 -17.364 -17.073 1.00 94.94 146 SER A N 1
ATOM 1154 C CA . SER A 1 146 ? 1.379 -18.710 -17.137 1.00 94.94 146 SER A CA 1
ATOM 1155 C C . SER A 1 146 ? 0.296 -19.767 -16.875 1.00 94.94 146 SER A C 1
ATOM 1157 O O . SER A 1 146 ? -0.789 -19.464 -16.362 1.00 94.94 146 SER A O 1
ATOM 1159 N N . SER A 1 147 ? 0.587 -21.023 -17.220 1.00 92.88 147 SER A N 1
ATOM 1160 C CA . SER A 1 147 ? -0.325 -22.158 -17.023 1.00 92.88 147 SER A CA 1
ATOM 1161 C C . SER A 1 147 ? -0.760 -22.355 -15.571 1.00 92.88 147 SER A C 1
ATOM 1163 O O . SER A 1 147 ? -1.829 -22.901 -15.318 1.00 92.88 147 SER A O 1
ATOM 1165 N N . GLU A 1 148 ? 0.064 -21.923 -14.624 1.00 91.56 148 GLU A N 1
ATOM 1166 C CA . GLU A 1 148 ? -0.138 -22.084 -13.188 1.00 91.56 148 GLU A CA 1
ATOM 1167 C C . GLU A 1 148 ? -1.102 -21.041 -12.604 1.00 91.56 148 GLU A C 1
ATOM 1169 O O . GLU A 1 148 ? -1.756 -21.324 -11.601 1.00 91.56 148 GLU A O 1
ATOM 1174 N N . TYR A 1 149 ? -1.199 -19.856 -13.217 1.00 94.81 149 TYR A N 1
ATOM 1175 C CA . TYR A 1 149 ? -1.945 -18.713 -12.676 1.00 94.81 149 TYR A CA 1
ATOM 1176 C C . TYR A 1 149 ? -3.157 -18.326 -13.527 1.00 94.81 149 TYR A C 1
ATOM 1178 O O . TYR A 1 149 ? -4.260 -18.202 -12.999 1.00 94.81 149 TYR A O 1
ATOM 1186 N N . CYS A 1 150 ? -2.966 -18.156 -14.837 1.00 96.19 150 CYS A N 1
ATOM 1187 C CA . CYS A 1 150 ? -4.002 -17.844 -15.824 1.00 96.19 150 CYS A CA 1
ATOM 1188 C C . CYS A 1 150 ? -5.031 -16.769 -15.391 1.00 96.19 150 CYS A C 1
ATOM 1190 O O . CYS A 1 150 ? -6.243 -16.963 -15.503 1.00 96.19 150 CYS A O 1
ATOM 1192 N N . TYR A 1 151 ? -4.563 -15.611 -14.917 1.00 96.25 151 TYR A N 1
ATOM 1193 C CA . TYR A 1 151 ? -5.420 -14.472 -14.578 1.00 96.25 151 TYR A CA 1
ATOM 1194 C C . TYR A 1 151 ? -4.888 -13.145 -15.132 1.00 96.25 151 TYR A C 1
ATOM 1196 O O . TYR A 1 151 ? -3.744 -13.019 -15.564 1.00 96.25 151 TYR A O 1
ATOM 1204 N N . THR A 1 152 ? -5.755 -12.132 -15.149 1.00 95.00 152 THR A N 1
ATOM 1205 C CA . THR A 1 152 ? -5.407 -10.748 -15.496 1.00 95.00 152 THR A CA 1
ATOM 1206 C C . THR A 1 152 ? -6.245 -9.781 -14.680 1.00 95.00 152 THR A C 1
ATOM 1208 O O . THR A 1 152 ? -7.332 -10.142 -14.226 1.00 95.00 152 THR A O 1
ATOM 1211 N N . TYR A 1 153 ? -5.801 -8.531 -14.594 1.00 93.88 153 TYR A N 1
ATOM 1212 C CA . TYR A 1 153 ? -6.577 -7.464 -13.983 1.00 93.88 153 TYR A CA 1
ATOM 1213 C C . TYR A 1 153 ? -7.096 -6.438 -14.999 1.00 93.88 153 TYR A C 1
ATOM 1215 O O . TYR A 1 153 ? -6.439 -6.174 -16.010 1.00 93.88 153 TYR A O 1
ATOM 1223 N N . PRO A 1 154 ? -8.252 -5.804 -14.726 1.00 88.50 154 PRO A N 1
ATOM 1224 C CA . PRO A 1 154 ? -8.658 -4.606 -15.447 1.00 88.50 154 PRO A CA 1
ATOM 1225 C C . PRO A 1 154 ? -7.757 -3.429 -15.050 1.00 88.50 154 PRO A C 1
ATOM 1227 O O . PRO A 1 154 ? -7.547 -3.173 -13.867 1.00 88.50 154 PRO A O 1
ATOM 1230 N N . ARG A 1 155 ? -7.248 -2.683 -16.032 1.00 80.50 155 ARG A N 1
ATOM 1231 C CA . ARG A 1 155 ? -6.388 -1.512 -15.785 1.00 80.50 155 ARG A CA 1
ATOM 1232 C C . ARG A 1 155 ? -7.230 -0.334 -15.288 1.00 80.50 155 ARG A C 1
ATOM 1234 O O . ARG A 1 155 ? -8.202 0.018 -15.953 1.00 80.50 155 ARG A O 1
ATOM 1241 N N . TRP A 1 156 ? -6.863 0.293 -14.165 1.00 67.06 156 TRP A N 1
ATOM 1242 C CA . TRP A 1 156 ? -7.661 1.378 -13.549 1.00 67.06 156 TRP A CA 1
ATOM 1243 C C . TRP A 1 156 ? -6.995 2.760 -13.485 1.00 67.06 156 TRP A C 1
ATOM 1245 O O . TRP A 1 156 ? -7.655 3.718 -13.090 1.00 67.06 156 TRP A O 1
ATOM 1255 N N . THR A 1 157 ? -5.729 2.922 -13.884 1.00 62.88 157 THR A N 1
ATOM 1256 C CA . THR A 1 157 ? -5.023 4.212 -13.739 1.00 62.88 157 THR A CA 1
ATOM 1257 C C . THR A 1 157 ? -4.352 4.695 -15.013 1.00 62.88 157 THR A C 1
ATOM 1259 O O . THR A 1 157 ? -3.357 4.135 -15.466 1.00 62.88 157 THR A O 1
ATOM 1262 N N . VAL A 1 158 ? -4.859 5.818 -15.524 1.00 56.00 158 VAL A N 1
ATOM 1263 C CA . VAL A 1 158 ? -4.173 6.722 -16.452 1.00 56.00 158 VAL A CA 1
ATOM 1264 C C . VAL A 1 158 ? -4.569 8.161 -16.093 1.00 56.00 158 VAL A C 1
ATOM 1266 O O . VAL A 1 158 ? -5.730 8.404 -15.769 1.00 56.00 158 VAL A O 1
ATOM 1269 N N . ASN A 1 159 ? -3.620 9.104 -16.187 1.00 64.62 159 ASN A N 1
ATOM 1270 C CA . ASN A 1 159 ? -3.812 10.573 -16.246 1.00 64.62 159 ASN A CA 1
ATOM 1271 C C . ASN A 1 159 ? -3.497 11.432 -15.000 1.00 64.62 159 ASN A C 1
ATOM 1273 O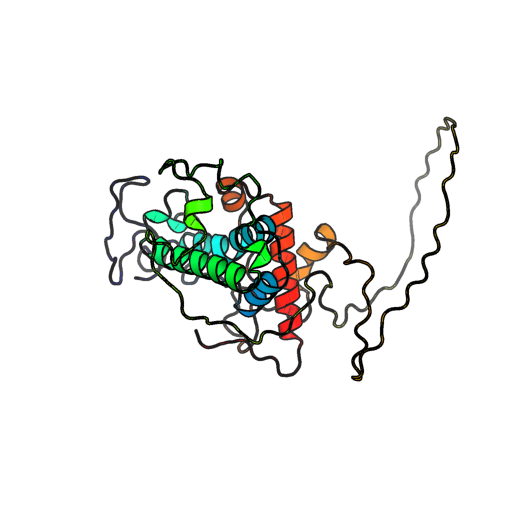 O . ASN A 1 159 ? -3.873 12.605 -14.978 1.00 64.62 159 ASN A O 1
ATOM 1277 N N . ALA A 1 160 ? -2.754 10.946 -14.000 1.00 71.38 160 ALA A N 1
ATOM 1278 C CA . ALA A 1 160 ? -2.158 11.865 -13.023 1.00 71.38 160 ALA A CA 1
ATOM 1279 C C . ALA A 1 160 ? -0.980 12.637 -13.658 1.00 71.38 160 ALA A C 1
ATOM 1281 O O . ALA A 1 160 ? -0.162 12.029 -14.358 1.00 71.38 160 ALA A O 1
ATOM 1282 N N . PRO A 1 161 ? -0.834 13.957 -13.423 1.00 78.38 161 PRO A N 1
ATOM 1283 C CA . PRO A 1 161 ? 0.359 14.678 -13.849 1.00 78.38 161 PRO A CA 1
ATOM 1284 C C . PRO A 1 161 ? 1.617 14.047 -13.244 1.00 78.38 161 PRO A C 1
ATOM 1286 O O . PRO A 1 161 ? 1.669 13.759 -12.044 1.00 78.38 161 PRO A O 1
ATOM 1289 N N . ARG A 1 162 ? 2.671 13.860 -14.047 1.00 82.50 162 ARG A N 1
ATOM 1290 C CA . ARG A 1 162 ? 3.972 13.461 -13.495 1.00 82.50 162 ARG A CA 1
ATOM 1291 C C . ARG A 1 162 ? 4.542 14.620 -12.682 1.00 82.50 162 ARG A C 1
ATOM 1293 O O . ARG A 1 162 ? 4.777 15.705 -13.200 1.00 82.50 162 ARG A O 1
ATOM 1300 N N . ILE A 1 163 ? 4.804 14.357 -11.409 1.00 85.38 163 ILE A N 1
ATOM 1301 C CA . ILE A 1 163 ? 5.394 15.295 -10.458 1.00 85.38 163 ILE A CA 1
ATOM 1302 C C . ILE A 1 163 ? 6.755 14.775 -10.010 1.00 85.38 163 ILE A C 1
ATOM 1304 O O . ILE A 1 163 ? 6.875 13.629 -9.584 1.00 85.38 163 ILE A O 1
ATOM 1308 N N . ASP A 1 164 ? 7.777 15.626 -10.065 1.00 86.25 164 ASP A N 1
ATOM 1309 C CA . ASP A 1 164 ? 9.076 15.323 -9.469 1.00 86.25 164 ASP A CA 1
ATOM 1310 C C . ASP A 1 164 ? 8.978 15.343 -7.935 1.00 86.25 164 ASP A C 1
ATOM 1312 O O . ASP A 1 164 ? 8.832 16.410 -7.320 1.00 86.25 164 ASP A O 1
ATOM 1316 N N . ALA A 1 165 ? 9.079 14.154 -7.338 1.00 83.06 165 ALA A N 1
ATOM 1317 C CA . ALA A 1 165 ? 9.017 13.930 -5.898 1.00 83.06 165 ALA A CA 1
ATOM 1318 C C . ALA A 1 165 ? 10.262 14.439 -5.152 1.00 83.06 165 ALA A C 1
ATOM 1320 O O . ALA A 1 165 ? 10.213 14.598 -3.937 1.00 83.06 165 ALA A O 1
ATOM 1321 N N . SER A 1 166 ? 11.368 14.724 -5.855 1.00 85.06 166 SER A N 1
ATOM 1322 C CA . SER A 1 166 ? 12.614 15.208 -5.236 1.00 85.06 166 SER A CA 1
ATOM 1323 C C . SER A 1 166 ? 12.642 16.720 -5.001 1.00 85.06 166 SER A C 1
ATOM 1325 O O . SER A 1 166 ? 13.470 17.231 -4.249 1.00 85.06 166 SER A O 1
ATOM 1327 N N . THR A 1 167 ? 11.723 17.458 -5.626 1.00 87.62 167 THR A N 1
ATOM 1328 C CA . THR A 1 167 ? 11.610 18.908 -5.453 1.00 87.62 167 THR A CA 1
ATOM 1329 C C . THR A 1 167 ? 10.501 19.210 -4.440 1.00 87.62 167 THR A C 1
ATOM 1331 O O . THR A 1 167 ? 9.359 18.876 -4.733 1.00 87.62 167 THR A O 1
ATOM 1334 N N . PRO A 1 168 ? 10.752 19.865 -3.296 1.00 85.69 168 PRO A N 1
ATOM 1335 C CA . PRO A 1 168 ? 9.691 20.227 -2.348 1.00 85.69 168 PRO A CA 1
ATOM 1336 C C . PRO A 1 168 ? 8.616 21.153 -2.965 1.00 85.69 168 PRO A C 1
ATOM 1338 O O . PRO A 1 168 ? 8.928 21.887 -3.907 1.00 85.69 168 PRO A O 1
ATOM 1341 N N . PRO A 1 169 ? 7.358 21.152 -2.474 1.00 88.44 169 PRO A N 1
ATOM 1342 C CA . PRO A 1 169 ? 6.339 22.117 -2.886 1.00 88.44 169 PRO A CA 1
ATOM 1343 C C . PRO A 1 169 ? 6.788 23.547 -2.558 1.00 88.44 169 PRO A C 1
ATOM 1345 O O . PRO A 1 169 ? 7.267 23.807 -1.455 1.00 88.44 169 PRO A O 1
ATOM 1348 N N . SER A 1 170 ? 6.620 24.483 -3.496 1.00 77.00 170 SER A N 1
ATOM 1349 C CA . SER A 1 170 ? 6.968 25.896 -3.307 1.00 77.00 170 SER A CA 1
ATOM 1350 C C . SER A 1 170 ? 5.732 26.793 -3.399 1.00 77.00 170 SER A C 1
ATOM 1352 O O . SER A 1 170 ? 5.043 26.798 -4.415 1.00 77.00 170 SER A O 1
ATOM 1354 N N . GLY A 1 171 ? 5.498 27.574 -2.343 1.00 62.81 171 GLY A N 1
ATOM 1355 C CA . GLY A 1 171 ? 4.480 28.617 -2.200 1.00 62.81 171 GLY A CA 1
ATOM 1356 C C . GLY A 1 171 ? 4.728 29.332 -0.866 1.00 62.81 171 GLY A C 1
ATOM 1357 O O . GLY A 1 171 ? 4.793 28.662 0.157 1.00 62.81 171 GLY A O 1
ATOM 1358 N N . ALA A 1 172 ? 5.009 30.642 -0.921 1.00 46.09 172 ALA A N 1
ATOM 1359 C CA . ALA A 1 172 ? 5.453 31.540 0.162 1.00 46.09 172 ALA A CA 1
ATOM 1360 C C . ALA A 1 172 ? 6.105 30.885 1.402 1.00 46.09 172 ALA A C 1
ATOM 1362 O O . ALA A 1 172 ? 5.607 30.990 2.518 1.00 46.09 172 ALA A O 1
ATOM 1363 N N . LEU A 1 173 ? 7.303 30.323 1.226 1.00 48.31 173 LEU A N 1
ATOM 1364 C CA . LEU A 1 173 ? 8.322 30.398 2.275 1.00 48.31 173 LEU A CA 1
ATOM 1365 C C . LEU A 1 173 ? 9.087 31.714 2.073 1.00 48.31 173 LEU A C 1
ATOM 1367 O O . LEU A 1 173 ? 10.185 31.728 1.523 1.00 48.31 173 LEU A O 1
ATOM 1371 N N . GLN A 1 174 ? 8.474 32.834 2.456 1.00 41.19 174 GLN A N 1
ATOM 1372 C CA . GLN A 1 174 ? 9.221 34.040 2.821 1.00 41.19 174 GLN A CA 1
ATOM 1373 C C . GLN A 1 174 ? 9.110 34.176 4.348 1.00 41.19 174 GLN A C 1
ATOM 1375 O O . GLN A 1 174 ? 8.031 33.990 4.894 1.00 41.19 174 GLN A O 1
ATOM 1380 N N . ALA A 1 175 ? 10.174 34.427 5.103 1.00 36.09 175 ALA A N 1
ATOM 1381 C CA . ALA A 1 175 ? 11.417 35.069 4.712 1.00 36.09 175 ALA A CA 1
ATOM 1382 C C . ALA A 1 175 ? 12.660 34.272 5.134 1.00 36.09 175 ALA A C 1
ATOM 1384 O O . ALA A 1 175 ? 12.769 33.777 6.255 1.00 36.09 175 ALA A O 1
ATOM 1385 N N . ALA A 1 176 ? 13.640 34.245 4.232 1.00 50.81 176 ALA A N 1
ATOM 1386 C CA . ALA A 1 176 ? 15.019 34.422 4.644 1.00 50.81 176 ALA A CA 1
ATOM 1387 C C . ALA A 1 176 ? 15.202 35.884 5.088 1.00 50.81 176 ALA A C 1
ATOM 1389 O O . ALA A 1 176 ? 14.843 36.799 4.348 1.00 50.81 176 ALA A O 1
ATOM 1390 N N . GLY A 1 177 ? 15.768 36.074 6.279 1.00 31.09 177 GLY A N 1
ATOM 1391 C CA . GLY A 1 177 ? 16.304 37.338 6.782 1.00 31.09 177 GLY A CA 1
ATOM 1392 C C . GLY A 1 177 ? 16.264 37.380 8.313 1.00 31.09 177 GLY A C 1
ATOM 1393 O O . GLY A 1 177 ? 15.230 37.080 8.893 1.00 31.09 177 GLY A O 1
ATOM 1394 N N . SER A 1 178 ? 17.303 37.754 9.053 1.00 35.16 178 SER A N 1
ATOM 1395 C CA . SER A 1 178 ? 18.745 37.937 8.814 1.00 35.16 178 SER A CA 1
ATOM 1396 C C . SER A 1 178 ? 19.387 38.177 10.219 1.00 35.16 178 SER A C 1
ATOM 1398 O O . SER A 1 178 ? 18.662 38.051 11.207 1.00 35.16 178 SER A O 1
ATOM 1400 N N . PRO A 1 179 ? 20.705 38.433 10.367 1.00 54.19 179 PRO A N 1
ATOM 1401 C CA . PRO A 1 179 ? 21.492 38.155 11.579 1.00 54.19 179 PRO A CA 1
ATOM 1402 C C . PRO A 1 179 ? 21.453 39.264 12.647 1.00 54.19 179 PRO A C 1
ATOM 1404 O O . PRO A 1 179 ? 21.256 40.419 12.298 1.00 54.19 179 PRO A O 1
ATOM 1407 N N . ASP A 1 180 ? 21.700 38.902 13.916 1.00 30.38 180 ASP A N 1
ATOM 1408 C CA . ASP A 1 180 ? 22.562 39.618 14.890 1.00 30.38 180 ASP A CA 1
ATOM 1409 C C . ASP A 1 180 ? 22.581 38.860 16.243 1.00 30.38 180 ASP A C 1
ATOM 1411 O O . ASP A 1 180 ? 21.535 38.445 16.733 1.00 30.38 180 ASP A O 1
ATOM 1415 N N . SER A 1 181 ? 23.749 38.382 16.714 1.00 30.81 181 SER A N 1
ATOM 1416 C CA . SER A 1 181 ? 24.656 39.008 17.717 1.00 30.81 181 SER A CA 1
ATOM 1417 C C . SER A 1 181 ? 24.033 39.023 19.134 1.00 30.81 181 SER A C 1
ATOM 1419 O O . SER A 1 181 ? 22.938 39.530 19.304 1.00 30.81 181 SER A O 1
ATOM 1421 N N . ALA A 1 182 ? 24.592 38.507 20.238 1.00 28.52 182 ALA A N 1
ATOM 1422 C CA . ALA A 1 182 ? 25.949 38.193 20.702 1.00 28.52 182 ALA A CA 1
ATOM 1423 C C . ALA A 1 182 ? 25.837 37.090 21.805 1.00 28.52 182 ALA A C 1
ATOM 1425 O O . ALA A 1 182 ? 24.774 36.917 22.392 1.00 28.52 182 ALA A O 1
ATOM 1426 N N . THR A 1 183 ? 26.840 36.301 22.201 1.00 27.16 183 THR A N 1
ATOM 1427 C CA . THR A 1 183 ? 28.032 36.745 22.941 1.00 27.16 183 THR A CA 1
ATOM 1428 C C . THR A 1 183 ? 29.075 35.618 23.008 1.00 27.16 183 THR A C 1
ATOM 1430 O O . THR A 1 183 ? 28.765 34.456 23.253 1.00 27.16 183 THR A O 1
ATOM 1433 N N . THR A 1 184 ? 30.316 36.032 22.792 1.00 26.53 184 THR A N 1
ATOM 1434 C CA . THR A 1 184 ? 31.630 35.427 23.047 1.00 26.53 184 THR A CA 1
ATOM 1435 C C . THR A 1 184 ? 31.764 34.491 24.256 1.00 26.53 184 THR A C 1
ATOM 1437 O O . THR A 1 184 ? 31.466 34.902 25.370 1.00 26.53 184 THR A O 1
ATOM 1440 N N . VAL A 1 185 ? 32.449 33.350 24.063 1.00 27.95 185 VAL A N 1
ATOM 1441 C CA . VAL A 1 185 ? 33.563 32.906 24.934 1.00 27.95 185 VAL A CA 1
ATOM 1442 C C . VAL A 1 185 ? 34.644 32.224 24.079 1.00 27.95 185 VAL A C 1
ATOM 1444 O O . VAL A 1 185 ? 34.402 31.219 23.418 1.00 27.95 185 VAL A O 1
ATOM 1447 N N . ASN A 1 186 ? 35.852 32.790 24.110 1.00 27.73 186 ASN A N 1
ATOM 1448 C CA . ASN A 1 186 ? 37.086 32.224 23.563 1.00 27.73 186 ASN A CA 1
ATOM 1449 C C . ASN A 1 186 ? 37.615 31.080 24.445 1.00 27.73 186 ASN A C 1
ATOM 1451 O O . ASN A 1 186 ? 37.709 31.274 25.656 1.00 27.73 186 ASN A O 1
ATOM 1455 N N . ARG A 1 187 ? 38.156 30.005 23.844 1.00 26.75 187 ARG A N 1
ATOM 1456 C CA . ARG A 1 187 ? 39.456 29.445 24.280 1.00 26.75 187 ARG A CA 1
ATOM 1457 C C . ARG A 1 187 ? 40.162 28.590 23.209 1.00 26.75 187 ARG A C 1
ATOM 1459 O O . ARG A 1 187 ? 39.769 27.471 22.924 1.00 26.75 187 ARG A O 1
ATOM 1466 N N . ALA A 1 188 ? 41.213 29.200 22.659 1.00 26.52 188 ALA A N 1
ATOM 1467 C CA . ALA A 1 188 ? 42.511 28.703 22.182 1.00 26.52 188 ALA A CA 1
ATOM 1468 C C . ALA A 1 188 ? 42.754 27.213 21.815 1.00 26.52 188 ALA A C 1
ATOM 1470 O O . ALA A 1 188 ? 42.737 26.335 22.669 1.00 26.52 188 ALA A O 1
ATOM 1471 N N . GLN A 1 189 ? 43.167 27.046 20.547 1.00 24.95 189 GLN A N 1
ATOM 1472 C CA . GLN A 1 189 ? 44.386 26.391 20.020 1.00 24.95 189 GLN A CA 1
ATOM 1473 C C . GLN A 1 189 ? 44.819 24.990 20.501 1.00 24.95 189 GLN A C 1
ATOM 1475 O O . GLN A 1 189 ? 45.284 24.821 21.623 1.00 24.95 189 GLN A O 1
ATOM 1480 N N . SER A 1 190 ? 44.989 24.088 19.524 1.00 28.83 190 SER A N 1
ATOM 1481 C CA . SER A 1 190 ? 46.294 23.452 19.270 1.00 28.83 190 SER A CA 1
ATOM 1482 C C . SER A 1 190 ? 46.474 23.087 17.786 1.00 28.83 190 SER A C 1
ATOM 1484 O O . SER A 1 190 ? 45.544 22.682 17.093 1.00 28.83 190 SER A O 1
ATOM 1486 N N . GLN A 1 191 ? 47.690 23.335 17.296 1.00 25.83 191 GLN A N 1
ATOM 1487 C CA . GLN A 1 191 ? 48.202 23.047 15.955 1.00 25.83 191 GLN A CA 1
ATOM 1488 C C . GLN A 1 191 ? 48.683 21.590 15.834 1.00 25.83 191 GLN A C 1
ATOM 1490 O O . GLN A 1 191 ? 49.103 20.998 16.825 1.00 25.83 191 GLN A O 1
ATOM 1495 N N . GLY A 1 192 ? 48.731 21.075 14.598 1.00 25.98 192 GLY A N 1
ATOM 1496 C CA . GLY A 1 192 ? 49.459 19.851 14.228 1.00 25.98 192 GLY A CA 1
ATOM 1497 C C . GLY A 1 192 ? 49.132 19.360 12.808 1.00 25.98 192 GLY A C 1
ATOM 1498 O O . GLY A 1 192 ? 48.247 18.538 12.635 1.00 25.98 192 GLY A O 1
ATOM 1499 N N . THR A 1 193 ? 49.693 20.003 11.776 1.00 26.88 193 THR A N 1
ATOM 1500 C CA . THR A 1 193 ? 50.660 19.449 10.789 1.00 26.88 193 THR A CA 1
ATOM 1501 C C . THR A 1 193 ? 50.153 18.459 9.718 1.00 26.88 193 THR A C 1
ATOM 1503 O O . THR A 1 193 ? 49.975 17.279 9.979 1.00 26.88 193 THR A O 1
ATOM 1506 N N . SER A 1 194 ? 50.073 18.990 8.487 1.00 25.06 194 SER A N 1
ATOM 1507 C CA . SER A 1 194 ? 50.765 18.572 7.242 1.00 25.06 194 SER A CA 1
ATOM 1508 C C . SER A 1 194 ? 50.571 17.190 6.587 1.00 25.06 194 SER A C 1
ATOM 1510 O O . SER A 1 194 ? 50.972 16.178 7.146 1.00 25.06 194 SER A O 1
ATOM 1512 N N . ALA A 1 195 ? 50.169 17.250 5.299 1.00 28.17 195 ALA A N 1
ATOM 1513 C CA . ALA A 1 195 ? 50.587 16.479 4.094 1.00 28.17 195 ALA A CA 1
ATOM 1514 C C . ALA A 1 195 ? 49.355 16.017 3.278 1.00 28.17 195 ALA A C 1
ATOM 1516 O O . ALA A 1 195 ? 48.368 15.608 3.867 1.00 28.17 195 ALA A O 1
ATOM 1517 N N . SER A 1 196 ? 49.277 16.000 1.944 1.00 26.42 196 SER A N 1
ATOM 1518 C CA . SER A 1 196 ? 50.069 16.500 0.813 1.00 26.42 196 SER A CA 1
ATOM 1519 C C . SER A 1 196 ? 49.200 16.343 -0.453 1.00 26.42 196 SER A C 1
ATOM 1521 O O . SER A 1 196 ? 48.362 15.448 -0.520 1.00 26.42 196 SER A O 1
ATOM 1523 N N . ASN A 1 197 ? 49.438 17.183 -1.459 1.00 28.39 197 ASN A N 1
ATOM 1524 C CA . ASN A 1 197 ? 48.784 17.225 -2.774 1.00 28.39 197 ASN A CA 1
ATOM 1525 C C . ASN A 1 197 ? 48.803 15.910 -3.575 1.00 28.39 197 ASN A C 1
ATOM 1527 O O . ASN A 1 197 ? 49.831 15.240 -3.610 1.00 28.39 197 ASN A O 1
ATOM 1531 N N . THR A 1 198 ? 47.769 15.666 -4.395 1.00 28.28 198 THR A N 1
ATOM 1532 C CA . THR A 1 198 ? 47.926 15.176 -5.786 1.00 28.28 198 THR A CA 1
ATOM 1533 C C . THR A 1 198 ? 46.712 15.606 -6.646 1.00 28.28 198 THR A C 1
ATOM 1535 O O . THR A 1 198 ? 45.589 15.554 -6.146 1.00 28.28 198 THR A O 1
ATOM 1538 N N . PRO A 1 199 ? 46.900 16.073 -7.902 1.00 37.03 199 PRO A N 1
ATOM 1539 C CA . PRO A 1 199 ? 45.861 16.713 -8.718 1.00 37.03 199 PRO A CA 1
ATOM 1540 C C . PRO A 1 199 ? 45.226 15.746 -9.728 1.00 37.03 199 PRO A C 1
ATOM 1542 O O . PRO A 1 199 ? 45.887 14.810 -10.168 1.00 37.03 199 PRO A O 1
ATOM 1545 N N . SER A 1 200 ? 43.991 15.999 -10.182 1.00 25.98 200 SER A N 1
ATOM 1546 C CA . SER A 1 200 ? 43.461 15.377 -11.411 1.00 25.98 200 SER A CA 1
ATOM 1547 C C . SER A 1 200 ? 42.327 16.187 -12.057 1.00 25.98 200 SER A C 1
ATOM 1549 O O . SER A 1 200 ? 41.192 16.202 -11.594 1.00 25.98 200 SER A O 1
ATOM 1551 N N . THR A 1 201 ? 42.714 16.853 -13.148 1.00 27.45 201 THR A N 1
ATOM 1552 C CA . THR A 1 201 ? 42.031 16.940 -14.453 1.00 27.45 201 THR A CA 1
ATOM 1553 C C . THR A 1 201 ? 40.582 17.431 -14.530 1.00 27.45 201 THR A C 1
ATOM 1555 O O . THR A 1 201 ? 39.616 16.700 -14.334 1.00 27.45 201 THR A O 1
ATOM 1558 N N . THR A 1 202 ? 40.476 18.669 -15.010 1.00 32.06 202 THR A N 1
ATOM 1559 C CA . THR A 1 202 ? 39.379 19.233 -15.797 1.00 32.06 202 THR A CA 1
ATOM 1560 C C . THR A 1 202 ? 38.976 18.326 -16.967 1.00 32.06 202 THR A C 1
ATOM 1562 O O . THR A 1 202 ? 39.768 18.096 -17.877 1.00 32.06 202 THR A O 1
ATOM 1565 N N . ALA A 1 203 ? 37.715 17.889 -16.995 1.00 29.58 203 ALA A N 1
ATOM 1566 C CA . ALA A 1 203 ? 37.065 17.366 -18.194 1.00 29.58 203 ALA A CA 1
ATOM 1567 C C . ALA A 1 203 ? 35.902 18.294 -18.575 1.00 29.58 203 ALA A C 1
ATOM 1569 O O . ALA A 1 203 ? 34.855 18.328 -17.932 1.00 29.58 203 ALA A O 1
ATOM 1570 N N . SER A 1 204 ? 36.139 19.086 -19.619 1.00 33.78 204 SER A N 1
ATOM 1571 C CA . SER A 1 204 ? 35.123 19.806 -20.379 1.00 33.78 204 SER A CA 1
ATOM 1572 C C . SER A 1 204 ? 34.394 18.806 -21.275 1.00 33.78 204 SER A C 1
ATOM 1574 O O . SER A 1 204 ? 35.022 18.225 -22.155 1.00 33.78 204 SER A O 1
ATOM 1576 N N . ALA A 1 205 ? 33.086 18.637 -21.091 1.00 32.12 205 ALA A N 1
ATOM 1577 C CA . ALA A 1 205 ? 32.219 17.979 -22.064 1.00 32.12 205 ALA A CA 1
ATOM 1578 C C . ALA A 1 205 ? 31.052 18.914 -22.402 1.00 32.12 205 ALA A C 1
ATOM 1580 O O . ALA A 1 205 ? 30.093 19.077 -21.642 1.00 32.12 205 ALA A O 1
ATOM 1581 N N . SER A 1 206 ? 31.190 19.581 -23.544 1.00 41.31 206 SER A N 1
ATOM 1582 C CA . SER A 1 206 ? 30.126 20.278 -24.250 1.00 41.31 206 SER A CA 1
ATOM 1583 C C . SER A 1 206 ? 29.319 19.258 -25.055 1.00 41.31 206 SER A C 1
ATOM 1585 O O . SER A 1 206 ? 29.731 18.874 -26.145 1.00 41.31 206 SER A O 1
ATOM 1587 N N . GLU A 1 207 ? 28.165 18.845 -24.541 1.00 41.78 207 GLU A N 1
ATOM 1588 C CA . GLU A 1 207 ? 27.123 18.195 -25.342 1.00 41.78 207 GLU A CA 1
ATOM 1589 C C . GLU A 1 207 ? 25.828 18.995 -25.172 1.00 41.78 207 GLU A C 1
ATOM 1591 O O . GLU A 1 207 ? 25.320 19.185 -24.062 1.00 41.78 207 GLU A O 1
ATOM 1596 N N . SER A 1 208 ? 25.358 19.569 -26.277 1.00 42.41 208 SER A N 1
ATOM 1597 C CA . SER A 1 208 ? 24.138 20.365 -26.367 1.00 42.41 208 SER A CA 1
ATOM 1598 C C . SER A 1 208 ? 22.908 19.450 -26.399 1.00 42.41 208 SER A C 1
ATOM 1600 O O . SER A 1 208 ? 22.842 18.512 -27.190 1.00 42.41 208 SER A O 1
ATOM 1602 N N . CYS A 1 209 ? 21.913 19.728 -25.547 1.00 38.00 209 CYS A N 1
ATOM 1603 C CA . CYS A 1 209 ? 20.608 19.058 -25.603 1.00 38.00 209 CYS A CA 1
ATOM 1604 C C . CYS A 1 209 ? 19.852 19.481 -26.886 1.00 38.00 209 CYS A C 1
ATOM 1606 O O . CYS A 1 209 ? 19.885 20.667 -27.229 1.00 38.00 209 CYS A O 1
ATOM 1608 N N . PRO A 1 210 ? 19.144 18.570 -27.582 1.00 45.25 210 PRO A N 1
ATOM 1609 C CA . PRO A 1 210 ? 18.325 18.934 -28.735 1.00 45.25 210 PRO A CA 1
ATOM 1610 C C . PRO A 1 210 ? 17.069 19.706 -28.299 1.00 45.25 210 PRO A C 1
ATOM 1612 O O . PRO A 1 210 ? 16.392 19.340 -27.339 1.00 45.25 210 PRO A O 1
ATOM 1615 N N . THR A 1 211 ? 16.753 20.781 -29.020 1.00 38.41 211 THR A N 1
ATOM 1616 C CA . THR A 1 211 ? 15.540 21.592 -28.850 1.00 38.41 211 THR A CA 1
ATOM 1617 C C . THR A 1 211 ? 14.325 20.864 -29.424 1.00 38.41 211 THR A C 1
ATOM 1619 O O . THR A 1 211 ? 14.270 20.607 -30.626 1.00 38.41 211 THR A O 1
ATOM 1622 N N . GLY A 1 212 ? 13.345 20.541 -28.578 1.00 37.38 212 GLY A N 1
ATOM 1623 C CA . GLY A 1 212 ? 12.012 20.119 -29.015 1.00 37.38 212 GLY A CA 1
ATOM 1624 C C . GLY A 1 212 ? 11.139 21.332 -29.345 1.00 37.38 212 GLY A C 1
ATOM 1625 O O . GLY A 1 212 ? 11.147 22.316 -28.611 1.00 37.38 212 GLY A O 1
ATOM 1626 N N . ASN A 1 213 ? 10.389 21.264 -30.445 1.00 41.09 213 ASN A N 1
ATOM 1627 C CA . ASN A 1 213 ? 9.416 22.284 -30.836 1.00 41.09 213 ASN A CA 1
ATOM 1628 C C . ASN A 1 213 ? 8.118 22.130 -30.030 1.00 41.09 213 ASN A C 1
ATOM 1630 O O . ASN A 1 213 ? 7.220 21.398 -30.437 1.00 41.09 213 ASN A O 1
ATOM 1634 N N . ALA A 1 214 ? 8.044 22.815 -28.895 1.00 40.59 214 ALA A N 1
ATOM 1635 C CA . ALA A 1 214 ? 6.844 23.344 -28.246 1.00 40.59 214 ALA A CA 1
ATOM 1636 C C . ALA A 1 214 ? 7.331 24.175 -27.050 1.00 40.59 214 ALA A C 1
ATOM 1638 O O . ALA A 1 214 ? 8.346 23.834 -26.451 1.00 40.59 214 ALA A O 1
ATOM 1639 N N . ASP A 1 215 ? 6.634 25.258 -26.726 1.00 37.16 215 ASP A N 1
ATOM 1640 C CA . ASP A 1 215 ? 7.019 26.326 -25.786 1.00 37.16 215 ASP A CA 1
ATOM 1641 C C . ASP A 1 215 ? 7.058 25.905 -24.290 1.00 37.16 215 ASP A C 1
ATOM 1643 O O . ASP A 1 215 ? 6.714 26.663 -23.387 1.00 37.16 215 ASP A O 1
ATOM 1647 N N . GLU A 1 216 ? 7.487 24.676 -24.003 1.00 39.38 216 GLU A N 1
ATOM 1648 C CA . GLU A 1 216 ? 7.840 24.185 -22.677 1.00 39.38 216 GLU A CA 1
ATOM 1649 C C . GLU A 1 216 ? 9.342 23.901 -22.662 1.00 39.38 216 GLU A C 1
ATOM 1651 O O . GLU A 1 216 ? 9.838 22.927 -23.232 1.00 39.38 216 GLU A O 1
ATOM 1656 N N . THR A 1 217 ? 10.101 24.758 -21.985 1.00 33.38 217 THR A N 1
ATOM 1657 C CA . THR A 1 217 ? 11.513 24.506 -21.699 1.00 33.38 217 THR A CA 1
ATOM 1658 C C . THR A 1 217 ? 11.621 23.302 -20.756 1.00 33.38 217 THR A C 1
ATOM 1660 O O . THR A 1 217 ? 11.675 23.443 -19.534 1.00 33.38 217 THR A O 1
ATOM 1663 N N . MET A 1 218 ? 11.678 22.086 -21.309 1.00 42.72 218 MET A N 1
ATOM 1664 C CA . MET A 1 218 ? 12.149 20.908 -20.580 1.00 42.72 218 MET A CA 1
ATOM 1665 C C . MET A 1 218 ? 13.638 21.095 -20.290 1.00 42.72 218 MET A C 1
ATOM 1667 O O . MET A 1 218 ? 14.513 20.713 -21.064 1.00 42.72 218 MET A O 1
ATOM 1671 N N . GLY A 1 219 ? 13.935 21.731 -19.158 1.00 39.06 219 GLY A N 1
ATOM 1672 C CA . GLY A 1 219 ? 15.292 21.822 -18.650 1.00 39.06 219 GLY A CA 1
ATOM 1673 C C . GLY A 1 219 ? 15.867 20.420 -18.456 1.00 39.06 219 GLY A C 1
ATOM 1674 O O . GLY A 1 219 ? 15.390 19.659 -17.614 1.00 39.06 219 GLY A O 1
ATOM 1675 N N . CYS A 1 220 ? 16.917 20.092 -19.209 1.00 39.97 220 CYS A N 1
ATOM 1676 C CA . CYS A 1 220 ? 17.797 18.959 -18.939 1.00 39.97 220 CYS A CA 1
ATOM 1677 C C . CYS A 1 220 ? 18.365 19.103 -17.509 1.00 39.97 220 CYS A C 1
ATOM 1679 O O . CYS A 1 220 ? 19.383 19.766 -17.298 1.00 39.97 220 CYS A O 1
ATOM 1681 N N . ARG A 1 221 ? 17.715 18.519 -16.490 1.00 45.88 221 ARG A N 1
ATOM 1682 C CA . ARG A 1 221 ? 18.287 18.448 -15.135 1.00 45.88 221 ARG A CA 1
ATOM 1683 C C . ARG A 1 221 ? 19.452 17.461 -15.151 1.00 45.88 221 ARG A C 1
ATOM 1685 O O . ARG A 1 221 ? 19.244 16.254 -15.201 1.00 45.88 221 ARG A O 1
ATOM 1692 N N . LYS A 1 222 ? 20.676 17.989 -15.069 1.00 47.25 222 LYS A N 1
ATOM 1693 C CA . LYS A 1 222 ? 21.929 17.211 -15.046 1.00 47.25 222 LYS A CA 1
ATOM 1694 C C . LYS A 1 222 ? 22.112 16.337 -13.792 1.00 47.25 222 LYS A C 1
ATOM 1696 O O . LYS A 1 222 ? 22.975 15.471 -13.789 1.00 47.25 222 LYS A O 1
ATOM 1701 N N . SER A 1 223 ? 21.299 16.510 -12.749 1.00 50.53 223 SER A N 1
ATOM 1702 C CA . SER A 1 223 ? 21.191 15.568 -11.628 1.00 50.53 223 SER A CA 1
ATOM 1703 C C . SER A 1 223 ? 19.892 15.795 -10.848 1.00 50.53 223 SER A C 1
ATOM 1705 O O . SER A 1 223 ? 19.419 16.927 -10.709 1.00 50.53 223 SER A O 1
ATOM 1707 N N . ARG A 1 224 ? 19.284 14.713 -10.339 1.00 59.06 224 ARG A N 1
ATOM 1708 C CA . ARG A 1 224 ? 18.226 14.820 -9.324 1.00 59.06 224 ARG A CA 1
ATOM 1709 C C . ARG A 1 224 ? 18.916 15.135 -8.000 1.00 59.06 224 ARG A C 1
ATOM 1711 O O . ARG A 1 224 ? 19.768 14.367 -7.562 1.00 59.06 224 ARG A O 1
ATOM 1718 N N . ARG A 1 225 ? 18.596 16.269 -7.377 1.00 66.75 225 ARG A N 1
ATOM 1719 C CA . ARG A 1 225 ? 19.106 16.572 -6.035 1.00 66.75 225 ARG A CA 1
ATOM 1720 C C . ARG A 1 225 ? 18.488 15.568 -5.060 1.00 66.75 225 ARG A C 1
ATOM 1722 O O . ARG A 1 225 ? 17.278 15.361 -5.100 1.00 66.75 225 ARG A O 1
ATOM 1729 N N . ALA A 1 226 ? 19.306 14.943 -4.217 1.00 72.50 226 ALA A N 1
ATOM 1730 C CA . ALA A 1 226 ? 18.805 14.062 -3.167 1.00 72.50 226 ALA A CA 1
ATOM 1731 C C . ALA A 1 226 ? 17.879 14.840 -2.214 1.00 72.50 226 ALA A C 1
ATOM 1733 O O . ALA A 1 226 ? 18.096 16.029 -1.958 1.00 72.50 226 ALA A O 1
ATOM 1734 N N . LEU A 1 227 ? 16.844 14.169 -1.708 1.00 83.06 227 LEU A N 1
ATOM 1735 C CA . LEU A 1 227 ? 15.919 14.736 -0.730 1.00 83.06 227 LEU A CA 1
ATOM 1736 C C . LEU A 1 227 ? 16.634 14.980 0.604 1.00 83.06 227 LEU A C 1
ATOM 1738 O O . LEU A 1 227 ? 17.251 14.077 1.161 1.00 83.06 227 LEU A O 1
ATOM 1742 N N . ASP A 1 228 ? 16.511 16.193 1.144 1.00 88.69 228 ASP A N 1
ATOM 1743 C CA . ASP A 1 228 ? 16.989 16.528 2.492 1.00 88.69 228 ASP A CA 1
ATOM 1744 C C . ASP A 1 228 ? 15.947 16.088 3.532 1.00 88.69 228 ASP A C 1
ATOM 1746 O O . ASP A 1 228 ? 15.141 16.882 4.030 1.00 88.69 228 ASP A O 1
ATOM 1750 N N . VAL A 1 229 ? 15.911 14.778 3.788 1.00 89.31 229 VAL A N 1
ATOM 1751 C CA . VAL A 1 229 ? 14.884 14.131 4.617 1.00 89.31 229 VAL A CA 1
ATOM 1752 C C . VAL A 1 229 ? 14.854 14.709 6.035 1.00 89.31 229 VAL A C 1
ATOM 1754 O O . VAL A 1 229 ? 13.777 15.025 6.543 1.00 89.31 229 VAL A O 1
ATOM 1757 N N . ALA A 1 230 ? 16.026 14.911 6.647 1.00 88.81 230 ALA A N 1
ATOM 1758 C CA . ALA A 1 230 ? 16.156 15.393 8.022 1.00 88.81 230 ALA A CA 1
ATOM 1759 C C . ALA A 1 230 ? 15.567 16.798 8.209 1.00 88.81 230 ALA A C 1
ATOM 1761 O O . ALA A 1 230 ? 14.920 17.081 9.218 1.00 88.81 230 ALA A O 1
ATOM 1762 N N . ARG A 1 231 ? 15.752 17.676 7.219 1.00 90.06 231 ARG A N 1
ATOM 1763 C CA . ARG A 1 231 ? 15.206 19.032 7.256 1.00 90.06 231 ARG A CA 1
ATOM 1764 C C . ARG A 1 231 ? 13.717 19.079 6.919 1.00 90.06 231 ARG A C 1
ATOM 1766 O O . ARG A 1 231 ? 12.988 19.881 7.501 1.00 90.06 231 ARG A O 1
ATOM 1773 N N . LEU A 1 232 ? 13.277 18.287 5.942 1.00 92.19 232 LEU A N 1
ATOM 1774 C CA . LEU A 1 232 ? 11.959 18.444 5.323 1.00 92.19 232 LEU A CA 1
ATOM 1775 C C . LEU A 1 232 ? 10.856 17.630 6.000 1.00 92.19 232 LEU A C 1
ATOM 1777 O O . LEU A 1 232 ? 9.737 18.129 6.111 1.00 92.19 232 LEU A O 1
ATOM 1781 N N . ALA A 1 233 ? 11.139 16.411 6.468 1.00 92.06 233 ALA A N 1
ATOM 1782 C CA . ALA A 1 233 ? 10.111 15.544 7.046 1.00 92.06 233 ALA A CA 1
ATOM 1783 C C . ALA A 1 233 ? 9.362 16.180 8.241 1.00 92.06 233 ALA A C 1
ATOM 1785 O O . ALA A 1 233 ? 8.130 16.108 8.256 1.00 92.06 233 ALA A O 1
ATOM 1786 N N . PRO A 1 234 ? 10.023 16.896 9.179 1.00 93.75 234 PRO A N 1
ATOM 1787 C CA . PRO A 1 234 ? 9.330 17.587 10.274 1.00 93.75 234 PRO A CA 1
ATOM 1788 C C . PRO A 1 234 ? 8.455 18.773 9.829 1.00 93.75 234 PRO A C 1
ATOM 1790 O O . PRO A 1 234 ? 7.666 19.290 10.616 1.00 93.75 234 PRO A O 1
ATOM 1793 N N . GLN A 1 235 ? 8.611 19.244 8.589 1.00 93.75 235 GLN A N 1
ATOM 1794 C CA . GLN A 1 235 ? 7.944 20.439 8.063 1.00 93.75 235 GLN A CA 1
ATOM 1795 C C . GLN A 1 235 ? 6.734 20.114 7.179 1.00 93.75 235 GLN A C 1
ATOM 1797 O O . GLN A 1 235 ? 6.061 21.039 6.732 1.00 93.75 235 GLN A O 1
ATOM 1802 N N . VAL A 1 236 ? 6.433 18.832 6.937 1.00 95.19 236 VAL A N 1
ATOM 1803 C CA . VAL A 1 236 ? 5.396 18.399 5.983 1.00 95.19 236 VAL A CA 1
ATOM 1804 C C . VAL A 1 236 ? 4.029 19.028 6.257 1.00 95.19 236 VAL A C 1
ATOM 1806 O O . VAL A 1 236 ? 3.380 19.496 5.326 1.00 95.19 236 VAL A O 1
ATOM 1809 N N . SER A 1 237 ? 3.613 19.119 7.522 1.00 95.50 237 SER A N 1
ATOM 1810 C CA . SER A 1 237 ? 2.330 19.733 7.901 1.00 95.50 237 SER A CA 1
ATOM 1811 C C . SER A 1 237 ? 2.242 21.232 7.593 1.00 95.50 237 SER A C 1
ATOM 1813 O O . SER A 1 237 ? 1.154 21.800 7.599 1.00 95.50 237 SER A O 1
ATOM 1815 N N . ARG A 1 238 ? 3.381 21.879 7.320 1.00 95.38 238 ARG A N 1
ATOM 1816 C CA . ARG A 1 238 ? 3.489 23.290 6.929 1.00 95.38 238 ARG A CA 1
ATOM 1817 C C . ARG A 1 238 ? 3.646 23.471 5.419 1.00 95.38 238 ARG A C 1
ATOM 1819 O O . ARG A 1 238 ? 3.754 24.607 4.964 1.00 95.38 238 ARG A O 1
ATOM 1826 N N . PHE A 1 239 ? 3.708 22.391 4.638 1.00 95.44 239 PHE A N 1
ATOM 1827 C CA . PHE A 1 239 ? 3.818 22.508 3.188 1.00 95.44 239 PHE A CA 1
ATOM 1828 C C . PHE A 1 239 ? 2.548 23.135 2.600 1.00 95.44 239 PHE A C 1
ATOM 1830 O O . PHE A 1 239 ? 1.436 22.784 3.004 1.00 95.44 239 PHE A O 1
ATOM 1837 N N . PRO A 1 240 ? 2.684 24.038 1.615 1.00 95.50 240 PRO A N 1
ATOM 1838 C CA . PRO A 1 240 ? 1.529 24.568 0.908 1.00 95.50 240 PRO A CA 1
ATOM 1839 C C . PRO A 1 240 ? 0.782 23.419 0.216 1.00 95.50 240 PRO A C 1
ATOM 1841 O O . PRO A 1 240 ? 1.398 22.562 -0.417 1.00 95.50 240 PRO A O 1
ATOM 1844 N N . GLY A 1 241 ? -0.545 23.391 0.361 1.00 93.56 241 GLY A N 1
ATOM 1845 C CA . GLY A 1 241 ? -1.387 22.310 -0.158 1.00 93.56 241 GLY A CA 1
ATOM 1846 C C . GLY A 1 241 ? -1.469 21.067 0.737 1.00 93.56 241 GLY A C 1
ATOM 1847 O O . GLY A 1 241 ? -2.066 20.079 0.311 1.00 93.56 241 GLY A O 1
ATOM 1848 N N . PHE A 1 242 ? -0.906 21.086 1.952 1.00 96.38 242 PHE A N 1
ATOM 1849 C CA . PHE A 1 242 ? -1.064 19.992 2.913 1.00 96.38 242 PHE A CA 1
ATOM 1850 C C . PHE A 1 242 ? -2.535 19.802 3.304 1.00 96.38 242 PHE A C 1
ATOM 1852 O O . PHE A 1 242 ? -3.216 20.747 3.700 1.00 96.38 242 PHE A O 1
ATOM 1859 N N . VAL A 1 243 ? -3.001 18.557 3.227 1.00 95.75 243 VAL A N 1
ATOM 1860 C CA . VAL A 1 243 ? -4.291 18.117 3.762 1.00 95.75 243 VAL A CA 1
ATOM 1861 C C . VAL A 1 243 ? -4.022 16.904 4.631 1.00 95.75 243 VAL A C 1
ATOM 1863 O O . VAL A 1 243 ? -3.417 15.934 4.172 1.00 95.75 243 VAL A O 1
ATOM 1866 N N . GLY A 1 244 ? -4.454 16.972 5.888 1.00 94.88 244 GLY A N 1
ATOM 1867 C CA . GLY A 1 244 ? -4.160 15.934 6.867 1.00 94.88 244 GLY A CA 1
ATOM 1868 C C . GLY A 1 244 ? -4.764 14.570 6.497 1.00 94.88 244 GLY A C 1
ATOM 1869 O O . GLY A 1 244 ? -5.831 14.512 5.866 1.00 94.88 244 GLY A O 1
ATOM 1870 N N . PRO A 1 245 ? -4.142 13.466 6.948 1.00 93.44 245 PRO A N 1
ATOM 1871 C CA . PRO A 1 245 ? -4.604 12.106 6.660 1.00 93.44 245 PRO A CA 1
ATOM 1872 C C . PRO A 1 245 ? -6.035 11.844 7.144 1.00 93.44 245 PRO A C 1
ATOM 1874 O O . PRO A 1 245 ? -6.774 11.051 6.552 1.00 93.44 245 PRO A O 1
ATOM 1877 N N . ASP A 1 246 ? -6.472 12.583 8.165 1.00 90.94 246 ASP A N 1
ATOM 1878 C CA . ASP A 1 246 ? -7.775 12.436 8.817 1.00 90.94 246 ASP A CA 1
ATOM 1879 C C . ASP A 1 246 ? -8.805 13.513 8.428 1.00 90.94 246 ASP A C 1
ATOM 1881 O O . ASP A 1 246 ? -9.977 13.386 8.767 1.00 90.94 246 ASP A O 1
ATOM 1885 N N . ASP A 1 247 ? -8.428 14.552 7.675 1.00 91.25 247 ASP A N 1
ATOM 1886 C CA . ASP A 1 247 ? -9.283 15.725 7.405 1.00 91.25 247 ASP A CA 1
ATOM 1887 C C . ASP A 1 247 ? -10.490 15.435 6.490 1.00 91.25 247 ASP A C 1
ATOM 1889 O O . ASP A 1 247 ? -10.463 15.755 5.303 1.00 91.25 247 ASP A O 1
ATOM 1893 N N . ARG A 1 248 ? -11.565 14.820 6.972 1.00 85.56 248 ARG A N 1
ATOM 1894 C CA . ARG A 1 248 ? -12.737 14.489 6.136 1.00 85.56 248 ARG A CA 1
ATOM 1895 C C . ARG A 1 248 ? -13.516 15.712 5.614 1.00 85.56 248 ARG A C 1
ATOM 1897 O O . ARG A 1 248 ? -14.470 15.518 4.870 1.00 85.56 248 ARG A O 1
ATOM 1904 N N . THR A 1 249 ? -13.113 16.937 5.958 1.00 89.25 249 THR A N 1
ATOM 1905 C CA . THR A 1 249 ? -13.828 18.173 5.600 1.00 89.25 249 THR A CA 1
ATOM 1906 C C . THR A 1 249 ? -13.360 18.767 4.275 1.00 89.25 249 THR A C 1
ATOM 1908 O O . THR A 1 249 ? -14.176 19.265 3.498 1.00 89.25 249 THR A O 1
ATOM 1911 N N . THR A 1 250 ? -12.066 18.656 3.966 1.00 88.75 250 THR A N 1
ATOM 1912 C CA . THR A 1 250 ? -11.527 19.128 2.689 1.00 88.75 250 THR A CA 1
ATOM 1913 C C . THR A 1 250 ? -11.891 18.152 1.570 1.00 88.75 250 THR A C 1
ATOM 1915 O O . THR A 1 250 ? -11.375 17.034 1.493 1.00 88.75 250 THR A O 1
ATOM 1918 N N . SER A 1 251 ? -12.789 18.585 0.684 1.00 81.50 251 SER A N 1
ATOM 1919 C CA . SER A 1 251 ? -13.157 17.862 -0.538 1.00 81.50 251 SER A CA 1
ATOM 1920 C C . SER A 1 251 ? -12.250 18.255 -1.714 1.00 81.50 251 SER A C 1
ATOM 1922 O O . SER A 1 251 ? -11.670 19.339 -1.733 1.00 81.50 251 SER A O 1
ATOM 1924 N N . ASN A 1 252 ? -12.122 17.374 -2.715 1.00 86.44 252 ASN A N 1
ATOM 1925 C CA . ASN A 1 252 ? -11.356 17.611 -3.953 1.00 86.44 252 ASN A CA 1
ATOM 1926 C C . ASN A 1 252 ? -9.848 17.872 -3.767 1.00 86.44 252 ASN A C 1
ATOM 1928 O O . ASN A 1 252 ? -9.223 18.523 -4.606 1.00 86.44 252 ASN A O 1
ATOM 1932 N N . LYS A 1 253 ? -9.252 17.367 -2.685 1.00 91.06 253 LYS A N 1
ATOM 1933 C CA . LYS A 1 253 ? -7.805 17.405 -2.445 1.00 91.06 253 LYS A CA 1
ATOM 1934 C C . LYS A 1 253 ? -7.296 16.029 -2.033 1.00 91.06 253 LYS A C 1
ATOM 1936 O O . LYS A 1 253 ? -8.028 15.240 -1.437 1.00 91.06 253 LYS A O 1
ATOM 1941 N N . ILE A 1 254 ? -6.035 15.758 -2.347 1.00 92.44 254 ILE A N 1
ATOM 1942 C CA . ILE A 1 254 ? -5.329 14.554 -1.925 1.00 92.44 254 ILE A CA 1
ATOM 1943 C C . ILE A 1 254 ? -4.880 14.726 -0.481 1.00 92.44 254 ILE A C 1
ATOM 1945 O O . ILE A 1 254 ? -4.268 15.730 -0.122 1.00 92.44 254 ILE A O 1
ATOM 1949 N N . ARG A 1 255 ? -5.151 13.717 0.336 1.00 94.31 255 ARG A N 1
ATOM 1950 C CA . ARG A 1 255 ? -4.660 13.643 1.710 1.00 94.31 255 ARG A CA 1
ATOM 1951 C C . ARG A 1 255 ? -3.222 13.175 1.712 1.00 94.31 255 ARG A C 1
ATOM 1953 O O . ARG A 1 255 ? -2.876 12.241 0.991 1.00 94.31 255 ARG A O 1
ATOM 1960 N N . VAL A 1 256 ? -2.406 13.790 2.552 1.00 95.31 256 VAL A N 1
ATOM 1961 C CA . VAL A 1 256 ? -1.071 13.275 2.829 1.00 95.31 256 VAL A CA 1
ATOM 1962 C C . VAL A 1 256 ? -1.225 12.032 3.710 1.00 95.31 256 VAL A C 1
ATOM 1964 O O . VAL A 1 256 ? -1.851 12.144 4.765 1.00 95.31 256 VAL A O 1
ATOM 1967 N N . PRO A 1 257 ? -0.716 10.858 3.289 1.00 92.25 257 PRO A N 1
ATOM 1968 C CA . PRO A 1 257 ? -0.794 9.646 4.096 1.00 92.25 257 PRO A CA 1
ATOM 1969 C C . PRO A 1 257 ? -0.017 9.794 5.408 1.00 92.25 257 PRO A C 1
ATOM 1971 O O . PRO A 1 257 ? 0.920 10.587 5.497 1.00 92.25 257 PRO A O 1
ATOM 1974 N N . ASP A 1 258 ? -0.397 9.012 6.418 1.00 92.19 258 ASP A N 1
ATOM 1975 C CA . ASP A 1 258 ? 0.338 8.948 7.684 1.00 92.19 258 ASP A CA 1
ATOM 1976 C C . ASP A 1 258 ? 1.741 8.339 7.508 1.00 92.19 258 ASP A C 1
ATOM 1978 O O . ASP A 1 258 ? 2.029 7.636 6.535 1.00 92.19 258 ASP A O 1
ATOM 1982 N N . GLN A 1 259 ? 2.620 8.589 8.481 1.00 93.31 259 GLN A N 1
ATOM 1983 C CA . GLN A 1 259 ? 3.868 7.836 8.597 1.00 93.31 259 GLN A CA 1
ATOM 1984 C C . GLN A 1 259 ? 3.590 6.412 9.076 1.00 93.31 259 GLN A C 1
ATOM 1986 O O . GLN A 1 259 ? 2.720 6.174 9.915 1.00 93.31 259 GLN A O 1
ATOM 1991 N N . VAL A 1 260 ? 4.375 5.466 8.566 1.00 93.94 260 VAL A N 1
ATOM 1992 C CA . VAL A 1 260 ? 4.304 4.072 8.997 1.00 93.94 260 VAL A CA 1
ATOM 1993 C C . VAL A 1 260 ? 4.952 3.921 10.380 1.00 93.94 260 VAL A C 1
ATOM 1995 O O . VAL A 1 260 ? 6.072 4.395 10.563 1.00 93.94 260 VAL A O 1
ATOM 1998 N N . PRO A 1 261 ? 4.297 3.249 11.345 1.00 93.19 261 PRO A N 1
ATOM 1999 C CA . PRO A 1 261 ? 4.874 2.990 12.663 1.00 93.19 261 PRO A CA 1
ATOM 2000 C C . PRO A 1 261 ? 6.164 2.159 12.617 1.00 93.19 261 PRO A C 1
ATOM 2002 O O . PRO A 1 261 ? 6.235 1.158 11.901 1.00 93.19 261 PRO A O 1
ATOM 2005 N N . ASP A 1 262 ? 7.134 2.492 13.475 1.00 93.88 262 ASP A N 1
ATOM 2006 C CA . ASP A 1 262 ? 8.418 1.779 13.582 1.00 93.88 262 ASP A CA 1
ATOM 2007 C C . ASP A 1 262 ? 8.257 0.274 13.833 1.00 93.88 262 ASP A C 1
ATOM 2009 O O . ASP A 1 262 ? 9.021 -0.529 13.301 1.00 93.88 262 ASP A O 1
ATOM 2013 N N . SER A 1 263 ? 7.242 -0.131 14.601 1.00 91.69 263 SER A N 1
ATOM 2014 C CA . SER A 1 263 ? 6.953 -1.545 14.868 1.00 91.69 263 SER A CA 1
ATOM 2015 C C . SER A 1 263 ? 6.640 -2.328 13.591 1.00 91.69 263 SER A C 1
ATOM 2017 O O . SER A 1 263 ? 7.093 -3.461 13.432 1.00 91.69 263 SER A O 1
ATOM 2019 N N . TYR A 1 264 ? 5.913 -1.717 12.654 1.00 94.19 264 TYR A N 1
ATOM 2020 C CA . TYR A 1 264 ? 5.606 -2.332 11.368 1.00 94.19 264 TYR A CA 1
ATOM 2021 C C . TYR A 1 264 ? 6.856 -2.440 10.495 1.00 94.19 264 TYR A C 1
ATOM 2023 O O . TYR A 1 264 ? 7.082 -3.469 9.853 1.00 94.19 264 TYR A O 1
ATOM 2031 N N . LEU A 1 265 ? 7.683 -1.389 10.493 1.00 94.94 265 LEU A N 1
ATOM 2032 C CA . LEU A 1 265 ? 8.943 -1.366 9.753 1.00 94.94 265 LEU A CA 1
ATOM 2033 C C . LEU A 1 265 ? 9.896 -2.451 10.258 1.00 94.94 265 LEU A C 1
ATOM 2035 O O . LEU A 1 265 ? 10.453 -3.196 9.456 1.00 94.94 265 LEU A O 1
ATOM 2039 N N . GLN A 1 266 ? 10.016 -2.602 11.579 1.00 93.56 266 GLN A N 1
ATOM 2040 C CA . GLN A 1 266 ? 10.807 -3.661 12.205 1.00 93.56 266 GLN A CA 1
ATOM 2041 C C . GLN A 1 266 ? 10.286 -5.055 11.840 1.00 93.56 266 GLN A C 1
ATOM 2043 O O . GLN A 1 266 ? 11.071 -5.903 11.423 1.00 93.56 266 GLN A O 1
ATOM 2048 N N . MET A 1 267 ? 8.970 -5.282 11.936 1.00 91.38 267 MET A N 1
ATOM 2049 C CA . MET A 1 267 ? 8.348 -6.572 11.610 1.00 91.38 267 MET A CA 1
ATOM 2050 C C . MET A 1 267 ? 8.616 -7.011 10.163 1.00 91.38 267 MET A C 1
ATOM 2052 O O . MET A 1 267 ? 8.791 -8.199 9.908 1.00 91.38 267 MET A O 1
ATOM 2056 N N . ASN A 1 268 ? 8.674 -6.060 9.227 1.00 90.19 268 ASN A N 1
ATOM 2057 C CA . ASN A 1 268 ? 8.864 -6.328 7.799 1.00 90.19 268 ASN A CA 1
ATOM 2058 C C . ASN A 1 268 ? 10.300 -6.081 7.312 1.00 90.19 268 ASN A C 1
ATOM 2060 O O . ASN A 1 268 ? 10.551 -6.095 6.107 1.00 90.19 268 ASN A O 1
ATOM 2064 N N . ASN A 1 269 ? 11.248 -5.853 8.229 1.00 92.31 269 ASN A N 1
ATOM 2065 C CA . ASN A 1 269 ? 12.649 -5.570 7.914 1.00 92.31 269 ASN A CA 1
ATOM 2066 C C . ASN A 1 269 ? 12.822 -4.411 6.902 1.00 92.31 269 ASN A C 1
ATOM 2068 O O . ASN A 1 269 ? 13.596 -4.492 5.945 1.00 92.31 269 ASN A O 1
ATOM 2072 N N . ILE A 1 270 ? 12.064 -3.329 7.097 1.00 92.75 270 ILE A N 1
ATOM 2073 C CA . ILE A 1 270 ? 12.124 -2.105 6.292 1.00 92.75 270 ILE A CA 1
ATOM 2074 C C . ILE A 1 270 ? 12.942 -1.058 7.052 1.00 92.75 270 ILE A C 1
ATOM 2076 O O . ILE A 1 270 ? 12.701 -0.791 8.227 1.00 92.75 270 ILE A O 1
ATOM 2080 N N . SER A 1 271 ? 13.904 -0.430 6.374 1.00 94.25 271 SER A N 1
ATOM 2081 C CA . SER A 1 271 ? 14.715 0.641 6.964 1.00 94.25 271 SER A CA 1
ATOM 2082 C C . SER A 1 271 ? 13.857 1.871 7.309 1.00 94.25 271 SER A C 1
ATOM 2084 O O . SER A 1 271 ? 13.155 2.376 6.425 1.00 94.25 271 SER A O 1
ATOM 2086 N N . PRO A 1 272 ? 13.964 2.432 8.531 1.00 93.94 272 PRO A N 1
ATOM 2087 C CA . PRO A 1 272 ? 13.292 3.683 8.888 1.00 93.94 272 PRO A CA 1
ATOM 2088 C C . PRO A 1 272 ? 13.640 4.849 7.958 1.00 93.94 272 PRO A C 1
ATOM 2090 O O . PRO A 1 272 ? 12.777 5.654 7.622 1.00 93.94 272 PRO A O 1
ATOM 2093 N N . ALA A 1 273 ? 14.887 4.917 7.480 1.00 92.44 273 ALA A N 1
ATOM 2094 C CA . ALA A 1 273 ? 15.320 5.970 6.564 1.00 92.44 273 ALA A CA 1
ATOM 2095 C C . ALA A 1 273 ? 14.607 5.880 5.204 1.00 92.44 273 ALA A C 1
ATOM 2097 O O . ALA A 1 273 ? 14.154 6.894 4.679 1.00 92.44 273 ALA A O 1
ATOM 2098 N N . VAL A 1 274 ? 14.454 4.661 4.676 1.00 92.00 274 VAL A N 1
ATOM 2099 C CA . VAL A 1 274 ? 13.722 4.397 3.426 1.00 92.00 274 VAL A CA 1
ATOM 2100 C C . VAL A 1 274 ? 12.248 4.752 3.588 1.00 92.00 274 VAL A C 1
ATOM 2102 O O . VAL A 1 274 ? 11.683 5.453 2.753 1.00 92.00 274 VAL A O 1
ATOM 2105 N N . ALA A 1 275 ? 11.620 4.303 4.677 1.00 94.50 275 ALA A N 1
ATOM 2106 C CA . ALA A 1 275 ? 10.214 4.594 4.934 1.00 94.50 275 ALA A CA 1
ATOM 2107 C C . ALA A 1 275 ? 9.960 6.104 5.060 1.00 94.50 275 ALA A C 1
ATOM 2109 O O . ALA A 1 275 ? 8.982 6.617 4.514 1.00 94.50 275 ALA A O 1
ATOM 2110 N N . LEU A 1 276 ? 10.867 6.827 5.724 1.00 93.81 276 LEU A N 1
ATOM 2111 C CA . LEU A 1 276 ? 10.781 8.275 5.874 1.00 93.81 276 LEU A CA 1
ATOM 2112 C C . LEU A 1 276 ? 10.979 9.013 4.542 1.00 93.81 276 LEU A C 1
ATOM 2114 O O . LEU A 1 276 ? 10.281 9.993 4.279 1.00 93.81 276 LEU A O 1
ATOM 2118 N N . GLU A 1 277 ? 11.886 8.538 3.685 1.00 93.00 277 GLU A N 1
ATOM 2119 C CA . GLU A 1 277 ? 12.039 9.058 2.325 1.00 93.00 277 GLU A CA 1
ATOM 2120 C C . GLU A 1 277 ? 10.758 8.849 1.507 1.00 93.00 277 GLU A C 1
ATOM 2122 O O . GLU A 1 277 ? 10.247 9.799 0.911 1.00 93.00 277 GLU A O 1
ATOM 2127 N N . ASN A 1 278 ? 10.197 7.639 1.529 1.00 93.12 278 ASN A N 1
ATOM 2128 C CA . ASN A 1 278 ? 8.972 7.291 0.809 1.00 93.12 278 ASN A CA 1
ATOM 2129 C C . ASN A 1 278 ? 7.770 8.118 1.295 1.00 93.12 278 ASN A C 1
ATOM 2131 O O . ASN A 1 278 ? 7.005 8.635 0.475 1.00 93.12 278 ASN A O 1
ATOM 2135 N N . TYR A 1 279 ? 7.640 8.314 2.612 1.00 94.69 279 TYR A N 1
ATOM 2136 C CA . TYR A 1 279 ? 6.659 9.227 3.203 1.00 94.69 279 TYR A CA 1
ATOM 2137 C C . TYR A 1 279 ? 6.839 10.657 2.682 1.00 94.69 279 TYR A C 1
ATOM 2139 O O . TYR A 1 279 ? 5.881 11.273 2.210 1.00 94.69 279 TYR A O 1
ATOM 2147 N N . LEU A 1 280 ? 8.066 11.187 2.726 1.00 94.56 280 LEU A N 1
ATOM 2148 C CA . LEU A 1 280 ? 8.337 12.553 2.290 1.00 94.56 280 LEU A CA 1
ATOM 2149 C C . LEU A 1 280 ? 8.028 12.732 0.799 1.00 94.56 280 LEU A C 1
ATOM 2151 O O . LEU A 1 280 ? 7.402 13.719 0.421 1.00 94.56 280 LEU A O 1
ATOM 2155 N N . GLN A 1 281 ? 8.399 11.768 -0.043 1.00 93.25 281 GLN A N 1
ATOM 2156 C CA . GLN A 1 281 ? 8.051 11.776 -1.464 1.00 93.25 281 GLN A CA 1
ATOM 2157 C C . GLN A 1 281 ? 6.530 11.804 -1.673 1.00 93.25 281 GLN A C 1
ATOM 2159 O O . GLN A 1 281 ? 6.042 12.617 -2.460 1.00 93.25 281 GLN A O 1
ATOM 2164 N N . SER A 1 282 ? 5.776 10.978 -0.937 1.00 93.88 282 SER A N 1
ATOM 2165 C CA . SER A 1 282 ? 4.308 10.930 -1.021 1.00 93.88 282 SER A CA 1
ATOM 2166 C C . SER A 1 282 ? 3.697 12.272 -0.634 1.00 93.88 282 SER A C 1
ATOM 2168 O O . SER A 1 282 ? 2.843 12.801 -1.347 1.00 93.88 282 SER A O 1
ATOM 2170 N N . ALA A 1 283 ? 4.183 12.859 0.462 1.00 95.19 283 ALA A N 1
ATOM 2171 C CA . ALA A 1 283 ? 3.742 14.158 0.943 1.00 95.19 283 ALA A CA 1
ATOM 2172 C C . ALA A 1 283 ? 4.019 15.277 -0.070 1.00 95.19 283 ALA A C 1
ATOM 2174 O O . ALA A 1 283 ? 3.144 16.096 -0.344 1.00 95.19 283 ALA A O 1
ATOM 2175 N N . ILE A 1 284 ? 5.211 15.296 -0.671 1.00 94.50 284 ILE A N 1
ATOM 2176 C CA . ILE A 1 284 ? 5.582 16.280 -1.694 1.00 94.50 284 ILE A CA 1
ATOM 2177 C C . ILE A 1 284 ? 4.655 16.177 -2.910 1.00 94.50 284 ILE A C 1
ATOM 2179 O O . ILE A 1 284 ? 4.165 17.205 -3.386 1.00 94.50 284 ILE A O 1
ATOM 2183 N N . ILE A 1 285 ? 4.404 14.961 -3.408 1.00 93.69 285 ILE A N 1
ATOM 2184 C CA . ILE A 1 285 ? 3.522 14.738 -4.562 1.00 93.69 285 ILE A CA 1
ATOM 2185 C C . ILE A 1 285 ? 2.099 15.209 -4.239 1.00 93.69 285 ILE A C 1
ATOM 2187 O O . ILE A 1 285 ? 1.545 16.011 -4.992 1.00 93.69 285 ILE A O 1
ATOM 2191 N N . ALA A 1 286 ? 1.535 14.780 -3.106 1.00 94.31 286 ALA A N 1
ATOM 2192 C CA . ALA A 1 286 ? 0.191 15.158 -2.670 1.00 94.31 286 ALA A CA 1
ATOM 2193 C C . ALA A 1 286 ? 0.024 16.681 -2.556 1.00 94.31 286 ALA A C 1
ATOM 2195 O O . ALA A 1 286 ? -0.880 17.260 -3.162 1.00 94.31 286 ALA A O 1
ATOM 2196 N N . CYS A 1 287 ? 0.936 17.342 -1.838 1.00 95.25 287 CYS A N 1
ATOM 2197 C CA . CYS A 1 287 ? 0.905 18.788 -1.647 1.00 95.25 287 CYS A CA 1
ATOM 2198 C C . CYS A 1 287 ? 0.995 19.539 -2.981 1.00 95.25 287 CYS A C 1
ATOM 2200 O O . CYS A 1 287 ? 0.241 20.479 -3.208 1.00 95.25 287 CYS A O 1
ATOM 2202 N N . LYS A 1 288 ? 1.863 19.108 -3.904 1.00 93.81 288 LYS A N 1
ATOM 2203 C CA . LYS A 1 288 ? 1.972 19.737 -5.229 1.00 93.81 288 LYS A CA 1
ATOM 2204 C C . LYS A 1 288 ? 0.722 19.568 -6.075 1.00 93.81 288 LYS A C 1
ATOM 2206 O O . LYS A 1 288 ? 0.273 20.543 -6.669 1.00 93.81 288 LYS A O 1
ATOM 2211 N N . LEU A 1 289 ? 0.161 18.362 -6.127 1.00 92.56 289 LEU A N 1
ATOM 2212 C CA . LEU A 1 289 ? -1.082 18.109 -6.856 1.00 92.56 289 LEU A CA 1
ATOM 2213 C C . LEU A 1 289 ? -2.211 19.002 -6.321 1.00 92.56 289 LEU A C 1
ATOM 2215 O O . LEU A 1 289 ? -2.952 19.602 -7.096 1.00 92.56 289 LEU A O 1
ATOM 2219 N N . ASN A 1 290 ? -2.262 19.211 -5.005 1.00 93.81 290 ASN A N 1
ATOM 2220 C CA . ASN A 1 290 ? -3.214 20.121 -4.375 1.00 93.81 290 ASN A CA 1
ATOM 2221 C C . ASN A 1 290 ? -3.027 21.604 -4.743 1.00 93.81 290 ASN A C 1
ATOM 2223 O O . ASN A 1 290 ? -3.975 22.374 -4.570 1.00 93.81 290 ASN A O 1
ATOM 2227 N N . LEU A 1 291 ? -1.860 22.015 -5.248 1.00 93.19 291 LEU A N 1
ATOM 2228 C CA . LEU A 1 291 ? -1.578 23.392 -5.678 1.00 93.19 291 LEU A CA 1
ATOM 2229 C C . LEU A 1 291 ? -1.879 23.651 -7.157 1.00 93.19 291 LEU A C 1
ATOM 2231 O O . LEU A 1 291 ? -1.887 24.807 -7.576 1.00 93.19 291 LEU A O 1
ATOM 2235 N N . LEU A 1 292 ? -2.131 22.610 -7.953 1.00 91.06 292 LEU A N 1
ATOM 2236 C CA . LEU A 1 292 ? -2.421 22.776 -9.372 1.00 91.06 292 LEU A CA 1
ATOM 2237 C C . LEU A 1 292 ? -3.814 23.407 -9.569 1.00 91.06 292 LEU A C 1
ATOM 2239 O O . LEU A 1 292 ? -4.817 22.829 -9.129 1.00 91.06 292 LEU A O 1
ATOM 2243 N N . PRO A 1 293 ? -3.916 24.568 -10.246 1.00 82.88 293 PRO A N 1
ATOM 2244 C CA . PRO A 1 293 ? -5.202 25.168 -10.564 1.00 82.88 293 PRO A CA 1
ATOM 2245 C C . PRO A 1 293 ? -5.945 24.226 -11.518 1.00 82.88 293 PRO A C 1
ATOM 2247 O O . PRO A 1 293 ? -5.452 23.923 -12.600 1.00 82.88 293 PRO A O 1
ATOM 2250 N N . ASN A 1 294 ? -7.124 23.751 -11.105 1.00 83.12 294 ASN A N 1
ATOM 2251 C CA . ASN A 1 294 ? -8.003 22.802 -11.816 1.00 83.12 294 ASN A CA 1
ATOM 2252 C C . ASN A 1 294 ? -7.684 21.307 -11.680 1.00 83.12 294 ASN A C 1
ATOM 2254 O O . ASN A 1 294 ? -8.425 20.493 -12.235 1.00 83.12 294 ASN A O 1
ATOM 2258 N N . TYR A 1 295 ? -6.660 20.915 -10.920 1.00 85.38 295 TYR A N 1
ATOM 2259 C CA . TYR A 1 295 ? -6.476 19.497 -10.627 1.00 85.38 295 TYR A CA 1
ATOM 2260 C C . TYR A 1 295 ? -7.612 18.982 -9.733 1.00 85.38 295 TYR A C 1
ATOM 2262 O O . TYR A 1 295 ? -7.914 19.562 -8.686 1.00 85.38 295 TYR A O 1
ATOM 2270 N N . LYS A 1 296 ? -8.244 17.888 -10.164 1.00 83.69 296 LYS A N 1
ATOM 2271 C CA . LYS A 1 296 ? -9.282 17.177 -9.419 1.00 83.69 296 LYS A CA 1
ATOM 2272 C C . LYS A 1 296 ? -8.793 15.754 -9.160 1.00 83.69 296 LYS A C 1
ATOM 2274 O O . LYS A 1 296 ? -8.563 15.038 -10.135 1.00 83.69 296 LYS A O 1
ATOM 2279 N N . PRO A 1 297 ? -8.640 15.348 -7.890 1.00 82.06 297 PRO A N 1
ATOM 2280 C CA . PRO A 1 297 ? -8.332 13.966 -7.562 1.00 82.06 297 PRO A CA 1
ATOM 2281 C C . PRO A 1 297 ? -9.423 13.035 -8.084 1.00 82.06 297 PRO A C 1
ATOM 2283 O O . PRO A 1 297 ? -10.594 13.421 -8.165 1.00 82.06 297 PRO A O 1
ATOM 2286 N N . LEU A 1 298 ? -9.050 11.799 -8.385 1.00 74.31 298 LEU A N 1
ATOM 2287 C CA . LEU A 1 298 ? -9.987 10.727 -8.684 1.00 74.31 298 LEU A CA 1
ATOM 2288 C C . LEU A 1 298 ? -10.773 10.404 -7.401 1.00 74.31 298 LEU A C 1
ATOM 2290 O O . LEU A 1 298 ? -10.340 9.630 -6.556 1.00 74.31 298 LEU A O 1
ATOM 2294 N N . VAL A 1 299 ? -11.916 11.073 -7.220 1.00 57.84 299 VAL A N 1
ATOM 2295 C CA . VAL A 1 299 ? -12.769 10.971 -6.017 1.00 57.84 299 VAL A CA 1
ATOM 2296 C C . VAL A 1 299 ? -13.762 9.806 -6.056 1.00 57.84 299 VAL A C 1
ATOM 2298 O O . VAL A 1 299 ? -14.391 9.528 -5.040 1.00 57.84 299 VAL A O 1
ATOM 2301 N N . ASN A 1 300 ? -13.879 9.108 -7.187 1.00 41.22 300 ASN A N 1
ATOM 2302 C CA . ASN A 1 300 ? -14.756 7.949 -7.331 1.00 41.22 300 ASN A CA 1
ATOM 2303 C C . ASN A 1 300 ? -13.920 6.667 -7.398 1.00 41.22 300 ASN A C 1
ATOM 2305 O O . ASN A 1 300 ? -13.363 6.347 -8.450 1.00 41.22 300 ASN A O 1
ATOM 2309 N N . LEU A 1 301 ? -13.869 5.961 -6.270 1.00 38.84 301 LEU A N 1
ATOM 2310 C CA . LEU A 1 301 ? -13.520 4.546 -6.161 1.00 38.84 301 LEU A CA 1
ATOM 2311 C C . LEU A 1 301 ? -14.645 3.841 -5.403 1.00 38.84 301 LEU A C 1
ATOM 2313 O O . LEU A 1 301 ? -14.990 4.333 -4.303 1.00 38.84 301 LEU A O 1
#

Secondary structure (DSSP, 8-state):
---SSGGGTSEE--SSTTTT-EESSTT-EE-EE--TBTTB------HHHHHHHHHH--SHHHHHHHHIIIIIHHHHHHHHTTTSGGGSTTGGGSTHHHHHHHHHHHHHHHHHHH-GGGTT--SS-TTT-B-TTT--BGGGGS-TTSTTT----------PPP--TTSPP-S------------------------------------PPPPPSSS------SSPPPP-HHHHGGGGGGSTT---TT-TT--SSPPPPPPPPHHHHHHTT--HHHHHHHHHHHHHHHHHHHHSTT-------

InterPro domains:
  IPR002227 Tyrosinase copper-binding domain [PF00264] (24-114)
  IPR002227 Tyrosinase copper-binding domain [PR00092] (71-82)
  IPR002227 Tyrosinase copper-binding domain [PR00092] (93-111)
  IPR002227 Tyrosinase copper-binding domain [PS00498] (94-105)
  IPR008922 Di-copper centre-containing domain superfamily [G3DSA:1.10.1280.10] (2-153)
  IPR008922 Di-copper centre-containing domain superfamily [SSF48056] (8-157)
  IPR050316 Tyrosinase and Hemocyanin [PTHR11474] (11-210)

Mean predicted aligned error: 11.51 Å

Solvent-accessible surface area (backbone atoms only — not comparable to full-atom values): 18502 Å² total; per-residue (Å²): 116,43,70,46,0,45,93,39,72,28,36,42,29,71,38,61,87,46,41,71,40,67,45,88,61,80,78,62,41,57,36,28,23,17,22,58,60,42,82,41,56,58,38,44,67,47,71,52,51,49,51,39,48,52,73,70,46,75,47,44,66,57,46,48,54,46,41,51,46,33,47,51,43,37,48,28,36,17,44,1,26,96,79,9,34,37,49,46,100,45,19,77,65,36,76,63,41,60,60,52,51,53,50,52,51,49,52,52,51,51,35,29,73,72,35,68,94,35,43,82,50,56,100,58,62,36,78,76,41,56,40,85,92,76,70,41,40,47,55,75,72,65,49,49,70,37,97,90,61,63,53,84,80,86,88,86,85,85,85,63,78,86,62,70,46,60,54,74,57,85,63,86,85,74,76,88,81,81,91,81,91,85,84,90,82,88,83,83,89,85,88,84,84,92,88,80,90,85,88,82,80,92,78,90,79,93,76,83,81,84,85,70,98,58,103,64,87,79,71,82,70,91,65,85,61,80,69,62,53,87,74,44,56,85,43,49,88,72,37,52,44,56,35,57,34,74,52,85,79,66,74,73,55,46,47,26,49,68,80,71,55,67,70,57,30,60,76,67,74,45,57,67,70,58,35,51,47,47,42,44,30,45,37,27,39,24,14,41,53,48,63,42,89,86,56,68,59,88,82,82,127

Radius of gyration: 24.41 Å; Cα contacts (8 Å, |Δi|>4): 406; chains: 1; bounding box: 72×64×56 Å

Foldseek 3Di:
DAFAPDVQQKDARCDDPCHQQADCPPPGGGFIWQAQVSNFFFDFFAQLLLVLQLQPDQAPVSNVLLCLLTLQLRVLCRGRPPHGCSLDPNVVSDPCVVVSVVVVVVSLVSSCVNRVVNLQHDPDDQCPDADPPPRHGNSVPSDCCPPVRNDDDDDDDDDRDNDDLLDFADDDPDDDDDDDDDDDDDDDDDDDDDDDDDDDDDDDDDDDDDDDPDPDPPPPPPDRDHHPLVVPLVCLCVGAQADDRPRPPDAQADHQGDGRDPSSCVNVVRDPVSSSSSSSSSSRSRNNLSPDVPRGGPPDD

Organism: Conidiobolus coronatus (strain ATCC 28846 / CBS 209.66 / NRRL 28638) (NCBI:txid796925)